Protein AF-A0A2A4PDX3-F1 (afdb_monomer_lite)

Foldseek 3Di:
DDDDDDDDDPDDDPPPPVVVVVVVVVVPPPPDDDDDDDDDDDDDDPDPPPVPPPPVVVVLVVVFDPQPDDDQDPQQVVVVCVVDVVVPCPLVPPAPDEAEEFDDDDQVVRQVLLVCQVVQFAFKDKDFVVCCVVPSDPQDDQQHKYFYAHPVRHGWFIKGWHDKDKDFQLPDDLVLLRNNRDDPSGNVVVSVVVQVVVCVVCVVVVHHDDSRGMMIMIGIHTDTTDPD

pLDDT: mean 73.74, std 28.55, range [22.73, 98.69]

Secondary structure (DSSP, 8-state):
-----------SSTTHHHHHHHHHHHTTS-SS----------------------HHHHHHHSTTS--TTPPPPHHHHHHHHHHHHTTTHHHHTT----EEE-SSSSHHHHHHHHHHHHTT---EEEEEHHHHHTTSS-PPPTT-EEEEE-TT--EEEEEEEEEEEEEEGGG--HHHHHHH--TTS-HHHHHHHHHHHHHHHHHHTT----TT-EEEEEEEEEEEE---

Structure (mmCIF, N/CA/C/O backbone):
data_AF-A0A2A4PDX3-F1
#
_entry.id   AF-A0A2A4PDX3-F1
#
loop_
_atom_site.group_PDB
_atom_site.id
_atom_site.type_symbol
_atom_site.label_atom_id
_atom_site.label_alt_id
_atom_site.label_comp_id
_atom_site.label_asym_id
_atom_site.label_entity_id
_atom_site.label_seq_id
_atom_site.pdbx_PDB_ins_code
_atom_site.Cartn_x
_atom_site.Cartn_y
_atom_site.Cartn_z
_atom_site.occupancy
_atom_site.B_iso_or_equiv
_atom_site.auth_seq_id
_atom_site.auth_comp_id
_atom_site.auth_asym_id
_atom_site.auth_atom_id
_atom_site.pdbx_PDB_model_num
ATOM 1 N N . MET A 1 1 ? 28.106 10.596 -27.003 1.00 26.7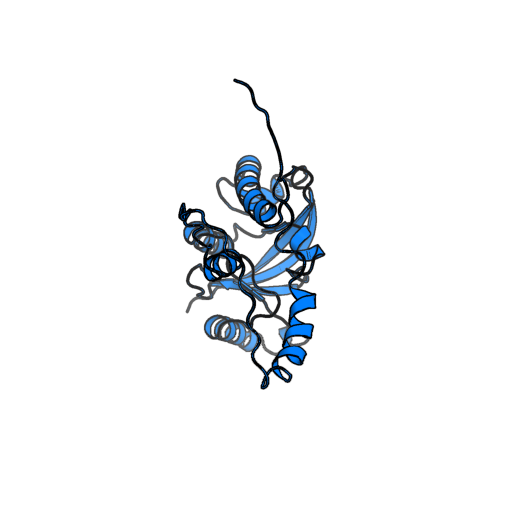5 1 MET A N 1
ATOM 2 C CA . MET A 1 1 ? 28.535 9.240 -27.418 1.00 26.75 1 MET A CA 1
ATOM 3 C C . MET A 1 1 ? 29.548 8.723 -26.410 1.00 26.75 1 MET A C 1
ATOM 5 O O . MET A 1 1 ? 30.316 9.535 -25.918 1.00 26.75 1 MET A O 1
ATOM 9 N N . SER A 1 2 ? 29.587 7.402 -26.217 1.00 25.27 2 SER A N 1
ATOM 10 C CA . SER A 1 2 ? 30.590 6.631 -25.459 1.00 25.27 2 SER A CA 1
ATOM 11 C C . SER A 1 2 ? 30.608 6.755 -23.927 1.00 25.27 2 SER A C 1
ATOM 13 O O . SER A 1 2 ? 30.316 7.802 -23.358 1.00 25.27 2 SER A O 1
ATOM 15 N N . ALA A 1 3 ? 30.959 5.631 -23.297 1.00 25.83 3 ALA A N 1
ATOM 16 C CA . ALA A 1 3 ? 31.022 5.366 -21.857 1.00 25.83 3 ALA A CA 1
ATOM 17 C C . ALA A 1 3 ? 32.437 4.873 -21.446 1.00 25.83 3 ALA A C 1
ATOM 19 O O . ALA A 1 3 ? 33.366 5.012 -22.244 1.00 25.83 3 ALA A O 1
ATOM 20 N N . CYS A 1 4 ? 32.553 4.245 -20.257 1.00 22.73 4 CYS A N 1
ATOM 21 C CA . CYS A 1 4 ? 33.770 3.709 -19.595 1.00 22.73 4 CYS A CA 1
ATOM 22 C C . CYS A 1 4 ? 34.707 4.799 -19.012 1.00 22.73 4 CYS A C 1
ATOM 24 O O . CYS A 1 4 ? 34.843 5.857 -19.611 1.00 22.73 4 CYS A O 1
ATOM 26 N N . ASN A 1 5 ? 35.419 4.654 -17.882 1.00 25.48 5 ASN A N 1
ATOM 27 C CA . ASN A 1 5 ? 35.577 3.608 -16.840 1.00 25.48 5 ASN A CA 1
ATOM 28 C C . ASN A 1 5 ? 36.147 4.302 -15.557 1.00 25.48 5 ASN A C 1
ATOM 30 O O . ASN A 1 5 ? 36.591 5.441 -15.664 1.00 25.48 5 ASN A O 1
ATOM 34 N N . SER A 1 6 ? 36.227 3.745 -14.335 1.00 25.36 6 SER A N 1
ATOM 35 C CA . SER A 1 6 ? 35.937 2.401 -13.787 1.00 25.36 6 SER A CA 1
ATOM 36 C C . SER A 1 6 ? 35.681 2.469 -12.255 1.00 25.36 6 SER A C 1
ATOM 38 O O . SER A 1 6 ? 35.721 3.545 -11.667 1.00 25.36 6 SER A O 1
ATOM 40 N N . ALA A 1 7 ? 35.461 1.321 -11.599 1.00 23.78 7 ALA A N 1
ATOM 41 C CA . ALA A 1 7 ? 35.336 1.165 -10.139 1.00 23.78 7 ALA A CA 1
ATOM 42 C C . ALA A 1 7 ? 36.603 1.503 -9.310 1.00 23.78 7 ALA A C 1
ATOM 44 O O . ALA A 1 7 ? 37.716 1.276 -9.779 1.00 23.78 7 ALA A O 1
ATOM 45 N N . VAL A 1 8 ? 36.403 1.935 -8.050 1.00 24.11 8 VAL A N 1
ATOM 46 C CA . VAL A 1 8 ? 36.983 1.414 -6.776 1.00 24.11 8 VAL A CA 1
ATOM 47 C C . VAL A 1 8 ? 36.778 2.457 -5.662 1.00 24.11 8 VAL A C 1
ATOM 49 O O . VAL A 1 8 ? 37.475 3.464 -5.640 1.00 24.11 8 VAL A O 1
ATOM 52 N N . PHE A 1 9 ? 35.859 2.192 -4.721 1.00 23.84 9 PHE A N 1
ATOM 53 C CA . PHE A 1 9 ? 35.989 2.548 -3.291 1.00 23.84 9 PHE A CA 1
ATOM 54 C C . PHE A 1 9 ? 34.949 1.790 -2.434 1.00 23.84 9 PHE A C 1
ATOM 56 O O . PHE A 1 9 ? 34.098 2.360 -1.761 1.00 23.84 9 PHE A O 1
ATOM 63 N N . VAL A 1 10 ? 35.014 0.457 -2.479 1.00 27.80 10 VAL A N 1
ATOM 64 C CA . VAL A 1 10 ? 34.351 -0.419 -1.495 1.00 27.80 10 VAL A CA 1
ATOM 65 C C . VAL A 1 10 ? 35.314 -0.616 -0.313 1.00 27.80 10 VAL A C 1
ATOM 67 O O . VAL A 1 10 ? 36.523 -0.608 -0.531 1.00 27.80 10 VAL A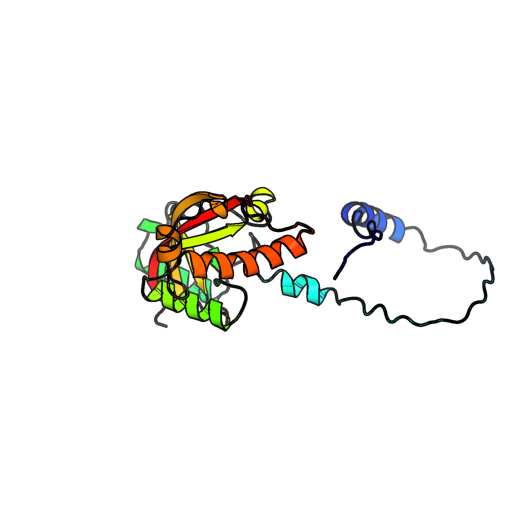 O 1
ATOM 70 N N . LEU A 1 11 ? 34.776 -0.867 0.894 1.00 27.91 11 LEU A N 1
ATOM 71 C CA . LEU A 1 11 ? 35.463 -1.145 2.182 1.00 27.91 11 LEU A CA 1
ATOM 72 C C . LEU A 1 11 ? 35.605 0.026 3.182 1.00 27.91 11 LEU A C 1
ATOM 74 O O . LEU A 1 11 ? 36.688 0.265 3.711 1.00 27.91 11 LEU A O 1
ATOM 78 N N . ALA A 1 12 ? 34.490 0.654 3.573 1.00 27.39 12 ALA A N 1
ATOM 79 C CA . ALA A 1 12 ? 34.400 1.366 4.858 1.00 27.39 12 ALA A CA 1
ATOM 80 C C . ALA A 1 12 ? 32.962 1.396 5.426 1.00 27.39 12 ALA A C 1
ATOM 82 O O . ALA A 1 12 ? 32.293 2.415 5.330 1.00 27.39 12 ALA A O 1
ATOM 83 N N . SER A 1 13 ? 32.487 0.277 6.005 1.00 34.62 13 SER A N 1
ATOM 84 C CA . SER A 1 13 ? 31.372 0.233 6.997 1.00 34.62 13 SER A CA 1
ATOM 85 C C . SER A 1 13 ? 31.057 -1.172 7.541 1.00 34.62 13 SER A C 1
ATOM 87 O O . SER A 1 13 ? 30.507 -1.307 8.633 1.00 34.62 13 SER A O 1
ATOM 89 N N . ARG A 1 14 ? 31.464 -2.251 6.854 1.00 39.53 14 ARG A N 1
ATOM 90 C CA . ARG A 1 14 ? 31.308 -3.635 7.353 1.00 39.53 14 ARG A CA 1
ATOM 91 C C . ARG A 1 14 ? 32.283 -3.972 8.497 1.00 39.53 14 ARG A C 1
ATOM 93 O O . ARG A 1 14 ? 33.202 -4.761 8.292 1.00 39.53 14 ARG A O 1
ATOM 100 N N . LYS A 1 15 ? 32.096 -3.370 9.683 1.00 35.62 15 LYS A N 1
ATOM 101 C CA . LYS A 1 15 ? 32.652 -3.848 10.975 1.00 35.62 15 LYS A CA 1
ATOM 102 C C . LYS A 1 15 ? 32.064 -3.227 12.261 1.00 35.62 15 LYS A C 1
ATOM 104 O O . LYS A 1 15 ? 32.656 -3.368 13.329 1.00 35.62 15 LYS A O 1
ATOM 109 N N . LEU A 1 16 ? 30.908 -2.562 12.194 1.00 40.12 16 LEU A N 1
ATOM 110 C CA . LEU A 1 16 ? 30.339 -1.848 13.349 1.00 40.12 16 LEU A CA 1
ATOM 111 C C . LEU A 1 16 ? 29.726 -2.705 14.491 1.00 40.12 16 LEU A C 1
ATOM 113 O O . LEU A 1 16 ? 29.778 -2.226 15.622 1.00 40.12 16 LEU A O 1
ATOM 117 N N . PRO A 1 17 ? 29.248 -3.959 14.305 1.00 35.09 17 PRO A N 1
ATOM 118 C CA . PRO A 1 17 ? 28.722 -4.748 15.433 1.00 35.09 17 PRO A CA 1
ATOM 119 C C . PRO A 1 17 ? 29.788 -5.324 16.384 1.00 35.09 17 PRO A C 1
ATOM 121 O O . PRO A 1 17 ? 29.524 -5.491 17.573 1.00 35.09 17 PRO A O 1
ATOM 124 N N . GLU A 1 18 ? 30.995 -5.640 15.898 1.00 34.47 18 GLU A N 1
ATOM 125 C CA . GLU A 1 18 ? 32.028 -6.308 16.719 1.00 34.47 18 GLU A CA 1
ATOM 126 C C . GLU A 1 18 ? 32.894 -5.341 17.536 1.00 34.47 18 GLU A C 1
ATOM 128 O O . GLU A 1 18 ? 33.383 -5.709 18.604 1.00 34.47 18 GLU A O 1
ATOM 133 N N . MET A 1 19 ? 33.062 -4.091 17.092 1.00 37.59 19 MET A N 1
ATOM 134 C CA . MET A 1 19 ? 33.896 -3.123 17.817 1.00 37.59 19 MET A CA 1
ATOM 135 C C . MET A 1 19 ? 33.208 -2.594 19.089 1.00 37.59 19 MET A C 1
ATOM 137 O O . MET A 1 19 ? 33.876 -2.308 20.083 1.00 37.59 19 MET A O 1
ATOM 141 N N . ALA A 1 20 ? 31.870 -2.544 19.105 1.00 39.28 20 ALA A N 1
ATOM 142 C CA . ALA A 1 20 ? 31.083 -2.063 20.243 1.00 39.28 20 ALA A CA 1
ATOM 143 C C . ALA A 1 20 ? 31.249 -2.916 21.518 1.00 39.28 20 ALA A C 1
ATOM 145 O O . ALA A 1 20 ? 31.140 -2.388 22.623 1.00 39.28 20 ALA A O 1
ATOM 146 N N . ARG A 1 21 ? 31.584 -4.212 21.395 1.00 36.50 21 ARG A N 1
ATOM 147 C CA . ARG A 1 21 ? 31.885 -5.072 22.557 1.00 36.50 21 ARG A CA 1
ATOM 148 C C . ARG A 1 21 ? 33.308 -4.913 23.099 1.00 36.50 21 ARG A C 1
ATOM 150 O O . ARG A 1 21 ? 33.519 -5.209 24.265 1.00 36.50 21 ARG A O 1
ATOM 157 N N . GLN A 1 22 ? 34.264 -4.402 22.318 1.00 38.91 22 GLN A N 1
ATOM 158 C CA . GLN A 1 22 ? 35.636 -4.160 22.801 1.00 38.91 22 GLN A CA 1
ATOM 159 C C . GLN A 1 22 ? 35.841 -2.759 23.402 1.00 38.91 22 GLN A C 1
ATOM 161 O O . GLN A 1 22 ? 36.755 -2.570 24.203 1.00 38.91 22 GLN A O 1
ATOM 166 N N . PHE A 1 23 ? 34.977 -1.786 23.089 1.00 33.91 23 PHE A N 1
ATOM 167 C CA . PHE A 1 23 ? 35.040 -0.450 23.703 1.00 33.91 23 PHE A CA 1
ATOM 168 C C . PHE A 1 23 ? 34.503 -0.386 25.144 1.00 33.91 23 PHE A C 1
ATOM 170 O O . PHE A 1 23 ? 34.904 0.510 25.885 1.00 33.91 23 PHE A O 1
ATOM 177 N N . SER A 1 24 ? 33.684 -1.358 25.570 1.00 36.22 24 SER A N 1
ATOM 178 C CA . SER A 1 24 ? 33.324 -1.558 26.987 1.00 36.22 24 SER A CA 1
ATOM 179 C C . SER A 1 24 ? 34.569 -1.818 27.845 1.00 36.22 24 SER A C 1
ATOM 181 O O . SER A 1 24 ? 34.794 -1.154 28.856 1.00 36.22 24 SER A O 1
ATOM 183 N N . ASP A 1 25 ? 35.431 -2.732 27.397 1.00 37.44 25 ASP A N 1
ATOM 184 C CA . ASP A 1 25 ? 36.497 -3.279 28.244 1.00 37.44 25 ASP A CA 1
ATOM 185 C C . ASP A 1 25 ? 37.792 -2.447 28.200 1.00 37.44 25 ASP A C 1
ATOM 187 O O . ASP A 1 25 ? 38.601 -2.485 29.132 1.00 37.44 25 ASP A O 1
ATOM 191 N N . LEU A 1 26 ? 37.988 -1.629 27.158 1.00 37.28 26 LEU A N 1
ATOM 192 C CA . LEU A 1 26 ? 39.164 -0.756 27.059 1.00 37.28 26 LEU A CA 1
ATOM 193 C C . LEU A 1 26 ? 39.035 0.533 27.891 1.00 37.28 26 LEU A C 1
ATOM 195 O O . LEU A 1 26 ? 40.049 1.107 28.296 1.00 37.28 26 LEU A O 1
ATOM 199 N N . CYS A 1 27 ? 37.811 0.973 28.202 1.00 34.81 27 CYS A N 1
ATOM 200 C CA . CYS A 1 27 ? 37.583 2.211 28.953 1.00 34.81 27 CYS A CA 1
ATOM 201 C C . CYS A 1 27 ? 37.907 2.083 30.459 1.00 34.81 27 CYS A C 1
ATOM 203 O O . CYS A 1 27 ? 38.071 3.094 31.143 1.00 34.81 27 CYS A O 1
ATOM 205 N N . CYS A 1 28 ? 38.073 0.857 30.972 1.00 37.34 28 CYS A N 1
ATOM 206 C CA . CYS A 1 28 ? 38.421 0.583 32.371 1.00 37.34 28 CYS A CA 1
ATOM 207 C C . CYS A 1 28 ? 39.933 0.483 32.666 1.00 37.34 28 CYS A C 1
ATOM 209 O O . CYS A 1 28 ? 40.293 0.350 33.834 1.00 37.34 28 CYS A O 1
ATOM 211 N N . THR A 1 29 ? 40.827 0.563 31.665 1.00 41.19 29 THR A N 1
ATOM 212 C CA . THR A 1 29 ? 42.258 0.209 31.868 1.00 41.19 29 THR A CA 1
ATOM 213 C C . THR A 1 29 ? 43.280 1.250 31.380 1.00 41.19 29 THR A C 1
ATOM 215 O O . THR A 1 29 ? 44.467 0.948 31.276 1.00 41.19 29 THR A O 1
ATOM 218 N N . LEU A 1 30 ? 42.876 2.501 31.126 1.00 33.75 30 LEU A N 1
ATOM 219 C CA . LEU A 1 30 ? 43.798 3.586 30.737 1.00 33.75 30 LEU A CA 1
ATOM 220 C C . LEU A 1 30 ? 43.683 4.838 31.619 1.00 33.75 30 LEU A C 1
ATOM 222 O O . LEU A 1 30 ? 43.621 5.966 31.139 1.00 33.75 30 LEU A O 1
ATOM 226 N N . HIS A 1 31 ? 43.756 4.633 32.937 1.00 38.03 31 HIS A N 1
ATOM 227 C CA . HIS A 1 31 ? 44.027 5.703 33.906 1.00 38.03 31 HIS A CA 1
ATOM 228 C C . HIS A 1 31 ? 45.470 5.659 34.450 1.00 38.03 31 HIS A C 1
ATOM 230 O O . HIS A 1 31 ? 45.716 5.955 35.618 1.00 38.03 31 HIS A O 1
ATOM 236 N N . SER A 1 32 ? 46.457 5.286 33.618 1.00 37.88 32 SER A N 1
ATOM 237 C CA . SER A 1 32 ? 47.867 5.543 33.944 1.00 37.88 32 SER A CA 1
ATOM 238 C C . SER A 1 32 ? 48.801 5.592 32.723 1.00 37.88 32 SER A C 1
ATOM 240 O O . SER A 1 32 ? 48.705 4.756 31.831 1.00 37.88 32 SER A O 1
ATOM 242 N N . ARG A 1 33 ? 49.783 6.504 32.818 1.00 32.75 33 ARG A N 1
ATOM 243 C CA . ARG A 1 33 ? 51.080 6.572 32.106 1.00 32.75 33 ARG A CA 1
ATOM 244 C C . ARG A 1 33 ? 51.114 7.189 30.699 1.00 32.75 33 ARG A C 1
ATOM 246 O O . ARG A 1 33 ? 50.638 6.654 29.709 1.00 32.75 33 ARG A O 1
ATOM 253 N N . GLN A 1 34 ? 51.818 8.320 30.661 1.00 38.16 34 GLN A N 1
ATOM 254 C CA . GLN A 1 34 ? 52.336 9.012 29.483 1.00 38.16 34 GLN A CA 1
ATOM 255 C C . GLN A 1 34 ? 53.308 8.119 28.695 1.00 38.16 34 GLN A C 1
ATOM 257 O O . GLN A 1 34 ? 54.122 7.436 29.313 1.00 38.16 34 GLN A O 1
ATOM 262 N N . PHE A 1 35 ? 53.361 8.267 27.368 1.00 29.84 35 PHE A N 1
ATOM 263 C CA . PHE A 1 35 ? 54.633 8.197 26.636 1.00 29.84 35 PHE A CA 1
ATOM 264 C C . PHE A 1 35 ? 54.569 9.018 25.340 1.00 29.84 35 PHE A C 1
ATOM 266 O O . PHE A 1 35 ? 53.567 8.993 24.630 1.00 29.84 35 PHE A O 1
ATOM 273 N N . GLN A 1 36 ? 55.627 9.776 25.041 1.00 36.50 36 GLN A N 1
ATOM 274 C CA . GLN A 1 36 ? 55.748 10.529 23.787 1.00 36.50 36 GLN A CA 1
ATOM 275 C C . GLN A 1 36 ? 56.338 9.645 22.689 1.00 36.50 36 GLN A C 1
ATOM 277 O O . GLN A 1 36 ? 57.335 8.972 22.940 1.00 36.50 36 GLN A O 1
ATOM 282 N N . LEU A 1 37 ? 55.863 9.789 21.449 1.00 32.78 37 LEU A N 1
ATOM 283 C CA . LEU A 1 37 ? 56.702 9.580 20.267 1.00 32.78 37 LEU A CA 1
ATOM 284 C C . LEU A 1 37 ? 56.415 10.650 19.208 1.00 32.78 37 LEU A C 1
ATOM 286 O O . LEU A 1 37 ? 55.271 10.905 18.843 1.00 32.78 37 LEU A O 1
ATOM 290 N N . LYS A 1 38 ? 57.489 11.289 18.736 1.00 33.09 38 LYS A N 1
ATOM 291 C CA . LYS A 1 38 ? 57.475 12.255 17.634 1.00 33.09 38 LYS A CA 1
ATOM 292 C C . LYS A 1 38 ? 57.663 11.511 16.314 1.00 33.09 38 LYS A C 1
ATOM 294 O O . LYS A 1 38 ? 58.676 10.835 16.163 1.00 33.09 38 LYS A O 1
ATOM 299 N N . THR A 1 39 ? 56.822 11.781 15.324 1.00 33.47 39 THR A N 1
ATOM 300 C CA . THR A 1 39 ? 57.222 11.742 13.909 1.00 33.47 39 THR A CA 1
ATOM 301 C C . THR A 1 39 ? 56.574 12.909 13.173 1.00 33.47 39 THR A C 1
ATOM 303 O O . THR A 1 39 ? 55.382 13.174 13.296 1.00 33.47 39 THR A O 1
ATOM 306 N N . THR A 1 40 ? 57.390 13.659 12.440 1.00 30.91 40 THR A N 1
ATOM 307 C CA . THR A 1 40 ? 56.969 14.810 11.636 1.00 30.91 40 THR A CA 1
ATOM 308 C C . THR A 1 40 ? 56.682 14.368 10.208 1.00 30.91 40 THR A C 1
ATOM 310 O O . THR A 1 40 ? 57.566 13.804 9.565 1.00 30.91 40 THR A O 1
ATOM 313 N N . CYS A 1 41 ? 55.505 14.695 9.676 1.00 26.69 41 CYS A N 1
ATOM 314 C CA . CYS A 1 41 ? 55.250 14.663 8.238 1.00 26.69 41 CYS A CA 1
ATOM 315 C C . CYS A 1 41 ? 54.593 15.985 7.824 1.00 26.69 41 CYS A C 1
ATOM 317 O O . CYS A 1 41 ? 53.560 16.368 8.368 1.00 26.69 41 CYS A O 1
ATOM 319 N N . THR A 1 42 ? 55.238 16.715 6.917 1.00 35.16 42 THR A N 1
ATOM 320 C CA . THR A 1 42 ? 54.872 18.083 6.536 1.00 35.16 42 THR A CA 1
ATOM 321 C C . THR A 1 42 ? 54.284 18.124 5.130 1.00 35.16 42 THR A C 1
ATOM 323 O O . THR A 1 42 ? 55.038 18.175 4.160 1.00 35.16 42 THR A O 1
ATOM 326 N N . LEU A 1 43 ? 52.956 18.178 5.019 1.00 32.34 43 LEU A N 1
ATOM 327 C CA . LEU A 1 43 ? 52.250 18.687 3.838 1.00 32.34 43 LEU A CA 1
ATOM 328 C C . LEU A 1 43 ? 51.017 19.487 4.288 1.00 32.34 43 LEU A C 1
ATOM 330 O O . LEU A 1 43 ? 50.300 19.074 5.198 1.00 32.34 43 LEU A O 1
ATOM 334 N N . SER A 1 44 ? 50.805 20.654 3.675 1.00 31.30 44 SER A N 1
ATOM 335 C CA . SER A 1 44 ? 49.710 21.573 4.019 1.00 31.30 44 SER A CA 1
ATOM 336 C C . SER A 1 44 ? 48.328 21.028 3.627 1.00 31.30 44 SER A C 1
ATOM 338 O O . SER A 1 44 ? 48.216 20.262 2.668 1.00 31.30 44 SER A O 1
ATOM 340 N N . PRO A 1 45 ? 47.253 21.442 4.326 1.00 32.72 45 PRO A N 1
ATOM 341 C CA . PRO A 1 45 ? 45.935 20.850 4.155 1.00 32.72 45 PRO A CA 1
ATOM 342 C C . PRO A 1 45 ? 45.194 21.421 2.941 1.00 32.72 45 PRO A C 1
ATOM 344 O O . PRO A 1 45 ? 44.707 22.552 2.977 1.00 32.72 45 PRO A O 1
ATOM 347 N N . ILE A 1 46 ? 44.986 20.599 1.912 1.00 28.27 46 ILE A N 1
ATOM 348 C CA . ILE A 1 46 ? 43.824 20.783 1.036 1.00 28.27 46 ILE A CA 1
ATOM 349 C C . ILE A 1 46 ? 42.620 20.254 1.815 1.00 28.27 46 ILE A C 1
ATOM 351 O O . ILE A 1 46 ? 42.401 19.047 1.905 1.00 28.27 46 ILE A O 1
ATOM 355 N N . ARG A 1 47 ? 41.854 21.168 2.420 1.00 28.78 47 ARG A N 1
ATOM 356 C CA . ARG A 1 47 ? 40.551 20.843 3.003 1.00 28.78 47 ARG A CA 1
ATOM 357 C C . ARG A 1 47 ? 39.573 20.527 1.874 1.00 28.78 47 ARG A C 1
ATOM 359 O O . ARG A 1 47 ? 38.862 21.413 1.410 1.00 28.78 47 ARG A O 1
ATOM 366 N N . PHE A 1 48 ? 39.495 19.262 1.480 1.00 26.70 48 PHE A N 1
ATOM 367 C CA . PHE A 1 48 ? 38.210 18.749 1.030 1.00 26.70 48 PHE A CA 1
ATOM 368 C C . PHE A 1 48 ? 37.316 18.689 2.263 1.00 26.70 48 PHE A C 1
ATOM 370 O O . PHE A 1 48 ? 37.572 17.914 3.186 1.00 26.70 48 PHE A O 1
ATOM 377 N N . ALA A 1 49 ? 36.302 19.552 2.292 1.00 28.38 49 ALA A N 1
ATOM 378 C CA . ALA A 1 49 ? 35.147 19.327 3.137 1.00 28.38 49 ALA A CA 1
ATOM 379 C C . ALA A 1 49 ? 34.478 18.053 2.612 1.00 28.38 49 ALA A C 1
ATOM 381 O O . ALA A 1 49 ? 33.713 18.075 1.652 1.00 28.38 49 ALA A O 1
ATOM 382 N N . CYS A 1 50 ? 34.855 16.917 3.196 1.00 29.02 50 CYS A N 1
ATOM 383 C CA . CYS A 1 50 ? 33.955 15.786 3.239 1.00 29.02 50 CYS A CA 1
ATOM 384 C C . CYS A 1 50 ? 32.868 16.221 4.217 1.00 29.02 50 CYS A C 1
ATOM 386 O O . CYS A 1 50 ? 33.036 16.069 5.429 1.00 29.02 50 CYS A O 1
ATOM 388 N N . ASP A 1 51 ? 31.833 16.875 3.688 1.00 30.06 51 ASP A N 1
ATOM 389 C CA . ASP A 1 51 ? 30.619 17.149 4.438 1.00 30.06 51 ASP A CA 1
ATOM 390 C C . ASP A 1 51 ? 30.053 15.782 4.799 1.00 30.06 51 ASP A C 1
ATOM 392 O O . ASP A 1 51 ? 29.452 15.084 3.979 1.00 30.06 51 ASP A O 1
ATOM 396 N N . ALA A 1 52 ? 30.371 15.351 6.019 1.00 35.38 52 ALA A N 1
ATOM 397 C CA . ALA A 1 52 ? 29.835 14.138 6.583 1.00 35.38 52 ALA A CA 1
ATOM 398 C C . ALA A 1 52 ? 28.322 14.325 6.598 1.00 35.38 52 ALA A C 1
ATOM 400 O O . ALA A 1 52 ? 27.817 15.158 7.348 1.00 35.38 52 ALA A O 1
ATOM 401 N N . VAL A 1 53 ? 27.632 13.576 5.734 1.00 35.56 53 VAL A N 1
ATOM 402 C CA . VAL A 1 53 ? 26.175 13.460 5.755 1.00 35.56 53 VAL A CA 1
ATOM 403 C C . VAL A 1 53 ? 25.801 13.170 7.200 1.00 35.56 53 VAL A C 1
ATOM 405 O O . VAL A 1 53 ? 26.221 12.144 7.744 1.00 35.56 53 VAL A O 1
ATOM 408 N N . GLU A 1 54 ? 25.125 14.120 7.852 1.00 29.73 54 GLU A N 1
ATOM 409 C CA . GLU A 1 54 ? 24.871 13.996 9.281 1.00 29.73 54 GLU A CA 1
ATOM 410 C C . GLU A 1 54 ? 24.101 12.695 9.536 1.00 29.73 54 GLU A C 1
ATOM 412 O O . GLU A 1 54 ? 23.236 12.324 8.738 1.00 29.73 54 GLU A O 1
ATOM 417 N N . PRO A 1 55 ? 24.361 11.982 10.646 1.00 35.44 55 PRO A N 1
ATOM 418 C CA . PRO A 1 55 ? 23.685 10.714 10.924 1.00 35.44 55 PRO A CA 1
ATOM 419 C C . PRO A 1 55 ? 22.151 10.844 10.967 1.00 35.44 55 PRO A C 1
ATOM 421 O O . PRO A 1 55 ? 21.449 9.856 10.766 1.00 35.44 55 PRO A O 1
ATOM 424 N N . GLN A 1 56 ? 21.625 12.061 11.147 1.00 32.53 56 GLN A N 1
ATOM 425 C CA . GLN A 1 56 ? 20.200 12.362 11.013 1.00 32.53 56 GLN A CA 1
ATOM 426 C C . GLN A 1 56 ? 19.663 12.125 9.591 1.00 32.53 56 GLN A C 1
ATOM 428 O O . GLN A 1 56 ? 18.551 11.632 9.457 1.00 32.53 56 GLN A O 1
ATOM 433 N N . THR A 1 57 ? 20.429 12.397 8.528 1.00 29.58 57 THR A N 1
ATOM 434 C CA . THR A 1 57 ? 19.965 12.235 7.136 1.00 29.58 57 THR A CA 1
ATOM 435 C C . THR A 1 57 ? 19.704 10.771 6.780 1.00 29.58 57 THR A C 1
ATOM 437 O O . THR A 1 57 ? 18.761 10.473 6.054 1.00 29.58 57 THR A O 1
ATOM 440 N N . VAL A 1 58 ? 20.506 9.845 7.319 1.00 31.67 58 VAL A N 1
ATOM 441 C CA . VAL A 1 58 ? 20.287 8.400 7.137 1.00 31.67 58 VAL A CA 1
ATOM 442 C C . VAL A 1 58 ? 19.039 7.949 7.898 1.00 31.67 58 VAL A C 1
ATOM 444 O O . VAL A 1 58 ? 18.221 7.223 7.346 1.00 31.67 58 VAL A O 1
ATOM 447 N N . ILE A 1 59 ? 18.837 8.440 9.125 1.00 30.27 59 ILE A N 1
ATOM 448 C CA . ILE A 1 59 ? 17.640 8.145 9.931 1.00 30.27 59 ILE A CA 1
ATOM 449 C C . ILE A 1 59 ? 16.368 8.704 9.266 1.00 30.27 59 ILE A C 1
ATOM 451 O O . ILE A 1 59 ? 15.332 8.046 9.267 1.00 30.27 59 ILE A O 1
ATOM 455 N N . GLN A 1 60 ? 16.449 9.878 8.637 1.00 29.36 60 GLN A N 1
ATOM 456 C CA . GLN A 1 60 ? 15.310 10.546 8.002 1.00 29.36 60 GLN A CA 1
ATOM 457 C C . GLN A 1 60 ? 14.848 9.865 6.700 1.00 29.36 60 GLN A C 1
ATOM 459 O O . GLN A 1 60 ? 13.674 9.943 6.352 1.00 29.36 60 GLN A O 1
ATOM 464 N N . ILE A 1 61 ? 15.743 9.162 5.996 1.00 33.62 61 ILE A N 1
ATOM 465 C CA . ILE A 1 61 ? 15.414 8.394 4.778 1.00 33.62 61 ILE A CA 1
ATOM 466 C C . ILE A 1 61 ? 14.824 7.010 5.116 1.00 33.62 61 ILE A C 1
ATOM 468 O O . ILE A 1 61 ? 14.127 6.430 4.290 1.00 33.62 61 ILE A O 1
ATOM 472 N N . VAL A 1 62 ? 15.034 6.505 6.339 1.00 31.86 62 VAL A N 1
ATOM 473 C CA . VAL A 1 62 ? 14.471 5.227 6.828 1.00 31.86 62 VAL A CA 1
ATOM 474 C C . VAL A 1 62 ? 13.113 5.413 7.538 1.00 31.86 62 VAL A C 1
ATOM 476 O O . VAL A 1 62 ? 12.477 4.440 7.916 1.00 31.86 62 VAL A O 1
ATOM 479 N N . GLN A 1 63 ? 12.564 6.635 7.616 1.00 33.34 63 GLN A N 1
ATOM 480 C CA . GLN A 1 63 ? 11.166 6.877 8.042 1.00 33.34 63 GLN A CA 1
ATOM 481 C C . GLN A 1 63 ? 10.102 6.375 7.040 1.00 33.34 63 GLN A C 1
ATOM 483 O O . GLN A 1 63 ? 8.931 6.729 7.142 1.00 33.34 63 GLN A O 1
ATOM 488 N N . LEU A 1 64 ? 10.519 5.616 6.030 1.00 36.88 64 LEU A N 1
ATOM 489 C CA . LEU A 1 64 ? 9.747 5.317 4.831 1.00 36.88 64 LEU A CA 1
ATOM 490 C C . LEU A 1 64 ? 8.826 4.106 5.015 1.00 36.88 64 LEU A C 1
ATOM 492 O O . LEU A 1 64 ? 7.756 4.068 4.418 1.00 36.88 64 LEU A O 1
ATOM 496 N N . HIS A 1 65 ? 9.196 3.184 5.907 1.00 35.94 65 HIS A N 1
ATOM 497 C CA . HIS A 1 65 ? 8.357 2.068 6.325 1.00 35.94 65 HIS A CA 1
ATOM 4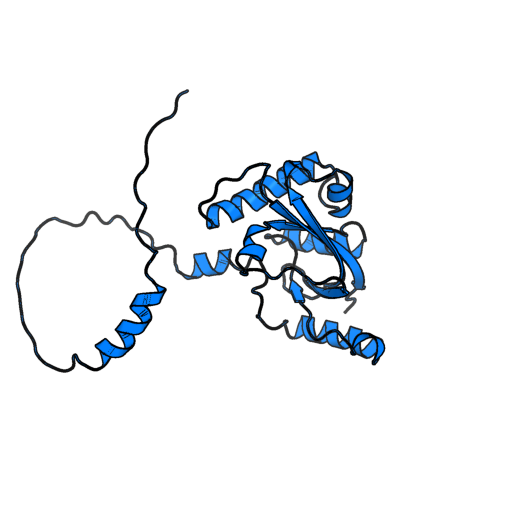98 C C . HIS A 1 65 ? 8.283 2.004 7.844 1.00 35.94 65 HIS A C 1
ATOM 500 O O . HIS A 1 65 ? 9.238 2.325 8.556 1.00 35.94 65 HIS A O 1
ATOM 506 N N . THR A 1 66 ? 7.126 1.584 8.347 1.00 39.56 66 THR A N 1
ATOM 507 C CA . THR A 1 66 ? 6.917 1.287 9.762 1.00 39.56 66 THR A CA 1
ATOM 508 C C . THR A 1 66 ? 7.942 0.272 10.247 1.00 39.56 66 THR A C 1
ATOM 510 O O . THR A 1 66 ? 7.831 -0.914 9.936 1.00 39.56 66 THR A O 1
ATOM 513 N N . PHE A 1 67 ? 8.893 0.727 11.069 1.00 38.59 67 PHE A N 1
ATOM 514 C CA . PHE A 1 67 ? 9.733 -0.159 11.870 1.00 38.59 67 PHE A CA 1
ATOM 515 C C . PHE A 1 67 ? 8.837 -1.170 12.584 1.00 38.59 67 PHE A C 1
ATOM 517 O O . PHE A 1 67 ? 7.963 -0.789 13.369 1.00 38.59 67 PHE A O 1
ATOM 524 N N . ALA A 1 68 ? 9.057 -2.457 12.316 1.00 41.16 68 ALA A N 1
ATOM 525 C CA . ALA A 1 68 ? 8.278 -3.546 12.886 1.00 41.16 68 ALA A CA 1
ATOM 526 C C . ALA A 1 68 ? 8.528 -3.674 14.405 1.00 41.16 68 ALA A C 1
ATOM 528 O O . ALA A 1 68 ? 9.254 -4.557 14.859 1.00 41.16 68 ALA A O 1
ATOM 529 N N . GLY A 1 69 ? 7.906 -2.802 15.202 1.00 46.00 69 GLY A N 1
ATOM 530 C CA . GLY A 1 69 ? 8.060 -2.766 16.656 1.00 46.00 69 GLY A CA 1
ATOM 531 C C . GLY A 1 69 ? 7.811 -1.414 17.330 1.00 46.00 69 GLY A C 1
ATOM 532 O O . GLY A 1 69 ? 7.649 -1.406 18.549 1.00 46.00 69 GLY A O 1
ATOM 533 N N . GLU A 1 70 ? 7.745 -0.297 16.594 1.00 56.12 70 GLU A N 1
ATOM 534 C CA . GLU A 1 70 ? 7.383 0.990 17.207 1.00 56.12 70 GLU A CA 1
ATOM 535 C C . GLU A 1 70 ? 5.889 1.012 17.593 1.00 56.12 70 GLU A C 1
ATOM 537 O O . GLU A 1 70 ? 5.042 0.559 16.815 1.00 56.12 70 GLU A O 1
ATOM 542 N N . PRO A 1 71 ? 5.530 1.498 18.797 1.00 68.31 71 PRO A N 1
ATOM 543 C CA . PRO A 1 71 ? 4.147 1.531 19.246 1.00 68.31 71 PRO A CA 1
ATOM 544 C C . PRO A 1 71 ? 3.326 2.567 18.468 1.00 68.31 71 PRO A C 1
ATOM 546 O O . PRO A 1 71 ? 3.791 3.664 18.162 1.00 68.31 71 PRO A O 1
ATOM 549 N N . MET A 1 72 ? 2.064 2.223 18.210 1.00 83.12 72 MET A N 1
ATOM 550 C CA . MET A 1 72 ? 1.080 3.099 17.572 1.00 83.12 72 MET A CA 1
ATOM 551 C C . MET A 1 72 ? 0.956 4.446 18.311 1.00 83.12 72 MET A C 1
ATOM 553 O O . MET A 1 72 ? 0.979 4.488 19.545 1.00 83.12 72 MET A O 1
ATOM 557 N N . SER A 1 73 ? 0.795 5.551 17.569 1.00 88.62 73 SER A N 1
ATOM 558 C CA . SER A 1 73 ? 0.623 6.882 18.171 1.00 88.62 73 SER A CA 1
ATOM 559 C C . SER A 1 73 ? -0.620 6.939 19.077 1.00 88.62 73 SER A C 1
ATOM 561 O O . SER A 1 73 ? -1.592 6.219 18.821 1.00 88.62 73 SER A O 1
ATOM 563 N N . PRO A 1 74 ? -0.652 7.800 20.115 1.00 91.31 74 PRO A N 1
ATOM 564 C CA . PRO A 1 74 ? -1.815 7.927 20.999 1.00 91.31 74 PRO A CA 1
ATOM 565 C C . PRO A 1 74 ? -3.121 8.221 20.248 1.00 91.31 74 PRO A C 1
ATOM 567 O O . PRO A 1 74 ? -4.183 7.725 20.623 1.00 91.31 74 PRO A O 1
ATOM 570 N N . GLU A 1 75 ? -3.048 8.999 19.169 1.00 92.81 75 GLU A N 1
ATOM 571 C CA . GLU A 1 75 ? -4.169 9.358 18.305 1.00 92.81 75 GLU A CA 1
ATOM 572 C C . GLU A 1 75 ? -4.694 8.144 17.530 1.00 92.81 75 GLU A C 1
ATOM 574 O O . GLU A 1 75 ? -5.903 7.892 17.526 1.00 92.81 75 GLU A O 1
ATOM 579 N N . ALA A 1 76 ? -3.798 7.364 16.916 1.00 92.12 76 ALA A N 1
ATOM 580 C CA . ALA A 1 76 ? -4.160 6.159 16.176 1.00 92.12 76 ALA A CA 1
ATOM 581 C C . ALA A 1 76 ? -4.649 5.038 17.109 1.00 92.12 76 ALA A C 1
ATOM 583 O O . ALA A 1 76 ? -5.668 4.411 16.816 1.00 92.12 76 ALA A O 1
ATOM 584 N N . GLN A 1 77 ? -4.027 4.865 18.282 1.00 91.00 77 GLN A N 1
ATOM 585 C CA . GLN A 1 77 ? -4.485 3.917 19.303 1.00 91.00 77 GLN A CA 1
ATOM 586 C C . GLN A 1 77 ? -5.882 4.294 19.810 1.00 91.00 77 GLN A C 1
ATOM 588 O O . GLN A 1 77 ? -6.773 3.453 19.852 1.00 91.00 77 GLN A O 1
ATOM 593 N N . LYS A 1 78 ? -6.128 5.578 20.102 1.00 92.62 78 LYS A N 1
ATOM 594 C CA . LYS A 1 78 ? -7.455 6.080 20.495 1.00 92.62 78 LYS A CA 1
ATOM 595 C C . LYS A 1 78 ? -8.513 5.863 19.407 1.00 92.62 78 LYS A C 1
ATOM 597 O O . LYS A 1 78 ? -9.676 5.607 19.729 1.00 92.62 78 LYS A O 1
ATOM 602 N N . TYR A 1 79 ? -8.144 5.986 18.130 1.00 93.50 79 TYR A N 1
ATOM 603 C CA . TYR A 1 79 ? -9.039 5.665 17.018 1.00 93.50 79 TYR A CA 1
ATOM 604 C C . TYR A 1 79 ? -9.374 4.166 16.983 1.00 93.50 79 TYR A C 1
ATOM 606 O O . TYR A 1 79 ? -10.552 3.801 16.941 1.00 93.50 79 TYR A O 1
ATOM 614 N N . LEU A 1 80 ? -8.360 3.307 17.082 1.00 90.94 80 LEU A N 1
ATOM 615 C CA . LEU A 1 80 ? -8.520 1.857 17.121 1.00 90.94 80 LEU A CA 1
ATOM 616 C C . LEU A 1 80 ? -9.376 1.403 18.319 1.00 90.94 80 LEU A C 1
ATOM 618 O O . LEU A 1 80 ? -10.338 0.658 18.138 1.00 90.94 80 LEU A O 1
ATOM 622 N N . ASP A 1 81 ? -9.109 1.917 19.520 1.00 90.38 81 ASP A N 1
ATOM 623 C CA . ASP A 1 81 ? -9.871 1.621 20.741 1.00 90.38 81 ASP A CA 1
ATOM 624 C C . ASP A 1 81 ? -11.352 2.013 20.601 1.00 90.38 81 ASP A C 1
ATOM 626 O O . ASP A 1 81 ? -12.249 1.288 21.050 1.00 90.38 81 ASP A O 1
ATOM 630 N N . ARG A 1 82 ? -11.643 3.138 19.928 1.00 91.00 82 ARG A N 1
ATOM 631 C CA . ARG A 1 82 ? -13.019 3.556 19.604 1.00 91.00 82 ARG A CA 1
ATOM 632 C C . ARG A 1 82 ? -13.707 2.535 18.698 1.00 91.00 82 ARG A C 1
ATOM 634 O O . ARG A 1 82 ? -14.860 2.184 18.946 1.00 91.00 82 ARG A O 1
ATOM 641 N N . PHE A 1 83 ? -13.020 2.060 17.662 1.00 89.81 83 PHE A N 1
ATOM 642 C CA . PHE A 1 83 ? -13.568 1.050 16.759 1.00 89.81 83 PHE A CA 1
ATOM 643 C C . PHE A 1 83 ? -13.813 -0.286 17.483 1.00 89.81 83 PHE A C 1
ATOM 645 O O . PHE A 1 83 ? -14.916 -0.832 17.414 1.00 89.81 83 PHE A O 1
ATOM 652 N N . LEU A 1 84 ? -12.822 -0.784 18.230 1.00 87.75 84 LEU A N 1
ATOM 653 C CA . LEU A 1 84 ? -12.898 -2.065 18.939 1.00 87.75 84 LEU A CA 1
ATOM 654 C C . LEU A 1 84 ? -13.983 -2.064 20.028 1.00 87.75 84 LEU A C 1
ATOM 656 O O . LEU A 1 84 ? -14.781 -3.003 20.109 1.00 87.75 84 LEU A O 1
ATOM 660 N N . SER A 1 85 ? -14.079 -0.993 20.823 1.00 85.50 85 SER A N 1
ATOM 661 C CA . SER A 1 85 ? -15.118 -0.860 21.858 1.00 85.50 85 SER A CA 1
ATOM 662 C C . SER A 1 85 ? -16.538 -0.839 21.275 1.00 85.50 85 SER A C 1
ATOM 664 O O . SER A 1 85 ? -17.445 -1.429 21.864 1.00 85.50 85 SER A O 1
ATOM 666 N N . GLY A 1 86 ? -16.727 -0.274 20.077 1.00 78.19 86 GLY A N 1
ATOM 667 C CA . GLY A 1 86 ? -18.000 -0.300 19.347 1.00 78.19 86 GLY A CA 1
ATOM 668 C C . GLY A 1 86 ? -18.426 -1.677 18.809 1.00 78.19 86 GLY A C 1
ATOM 669 O O . GLY A 1 86 ? -19.581 -1.840 18.416 1.00 78.19 86 GLY A O 1
ATOM 670 N N . LYS A 1 87 ? -17.529 -2.674 18.784 1.00 70.62 87 LYS A N 1
ATOM 671 C CA . LYS A 1 87 ? -17.784 -4.029 18.247 1.00 70.62 87 LYS A CA 1
ATOM 672 C C . LYS A 1 87 ? -17.873 -5.121 19.326 1.00 70.62 87 LYS A C 1
ATOM 674 O O . LYS A 1 87 ? -18.277 -6.245 19.025 1.00 70.62 87 LYS A O 1
ATOM 679 N N . GLY A 1 88 ? -17.520 -4.808 20.575 1.00 58.69 88 GLY A N 1
ATOM 680 C CA . GLY A 1 88 ? -17.505 -5.761 21.689 1.00 58.69 88 GLY A CA 1
ATOM 681 C C . GLY A 1 88 ? -16.490 -6.903 21.515 1.00 58.69 88 GLY A C 1
ATOM 682 O O . GLY A 1 88 ? -15.579 -6.847 20.688 1.00 58.69 88 GLY A O 1
ATOM 683 N N . ASN A 1 89 ? -16.648 -7.985 22.284 1.00 52.69 89 ASN A N 1
ATOM 684 C CA . ASN A 1 89 ? -15.683 -9.099 22.318 1.00 52.69 89 ASN A CA 1
ATOM 685 C C . ASN A 1 89 ? -15.547 -9.895 20.999 1.00 52.69 89 ASN A C 1
ATOM 687 O O . ASN A 1 89 ? -14.687 -10.767 20.920 1.00 52.69 89 ASN A O 1
ATOM 691 N N . ALA A 1 90 ? -16.343 -9.606 19.963 1.00 55.81 90 ALA A N 1
ATOM 692 C CA . ALA A 1 90 ? -16.343 -10.351 18.700 1.00 55.81 90 ALA A CA 1
ATOM 693 C C . ALA A 1 90 ? -15.019 -10.263 17.908 1.00 55.81 90 ALA A C 1
ATOM 695 O O . ALA A 1 90 ? -14.691 -11.199 17.187 1.00 55.81 90 ALA A O 1
ATOM 696 N N . LEU A 1 91 ? -14.252 -9.175 18.062 1.00 55.97 91 LEU A N 1
ATOM 697 C CA . LEU A 1 91 ? -12.923 -8.995 17.443 1.00 55.97 91 LEU A CA 1
ATOM 698 C C . LEU A 1 91 ? -11.752 -9.280 18.401 1.00 55.97 91 LEU A C 1
ATOM 700 O O . LEU A 1 91 ? -10.636 -9.545 17.964 1.00 55.97 91 LEU A O 1
ATOM 704 N N . HIS A 1 92 ? -12.000 -9.268 19.712 1.00 51.41 92 HIS A N 1
ATOM 705 C CA . HIS A 1 92 ? -10.955 -9.309 20.743 1.00 51.41 92 HIS A CA 1
ATOM 706 C C . HIS A 1 92 ? -10.310 -10.695 20.948 1.00 51.41 92 HIS A C 1
ATOM 708 O O . HIS A 1 92 ? -9.317 -10.806 21.659 1.00 51.41 92 HIS A O 1
ATOM 714 N N . GLY A 1 93 ? -10.873 -11.765 20.372 1.00 47.28 93 GLY A N 1
ATOM 715 C CA . GLY A 1 93 ? -10.470 -13.145 20.682 1.00 47.28 93 GLY A CA 1
ATOM 716 C C . GLY A 1 93 ? -9.150 -13.623 20.062 1.00 47.28 93 GLY A C 1
ATOM 717 O O . GLY A 1 93 ? -8.552 -14.558 20.589 1.00 47.28 93 GLY A O 1
ATOM 718 N N . HIS A 1 94 ? -8.701 -13.014 18.958 1.00 52.25 94 HIS A N 1
ATOM 719 C CA . HIS A 1 94 ? -7.562 -13.521 18.170 1.00 52.25 94 HIS A CA 1
ATOM 720 C C . HIS A 1 94 ? -6.558 -12.456 17.706 1.00 52.25 94 HIS A C 1
ATOM 722 O O . HIS A 1 94 ? -5.449 -12.807 17.315 1.00 52.25 94 HIS A O 1
ATOM 728 N N . MET A 1 95 ? -6.907 -11.170 17.771 1.00 61.69 95 MET A N 1
ATOM 729 C CA . MET A 1 95 ? -6.065 -10.078 17.280 1.00 61.69 95 MET A CA 1
ATOM 730 C C . MET A 1 95 ? -5.248 -9.455 18.414 1.00 61.69 95 MET A C 1
ATOM 732 O O . MET A 1 95 ? -5.738 -8.601 19.147 1.00 61.69 95 MET A O 1
ATOM 736 N N . THR A 1 96 ? -3.994 -9.887 18.568 1.00 66.00 96 THR A N 1
ATOM 737 C CA . THR A 1 96 ? -3.053 -9.336 19.566 1.00 66.00 96 THR A CA 1
ATOM 738 C C . THR A 1 96 ? -2.147 -8.234 19.012 1.00 66.00 96 THR A C 1
ATOM 740 O O . THR A 1 96 ? -1.332 -7.688 19.754 1.00 66.00 96 THR A O 1
ATOM 743 N N . ARG A 1 97 ? -2.264 -7.914 17.718 1.00 76.81 97 ARG A N 1
ATOM 744 C CA . ARG A 1 97 ? -1.424 -6.948 17.007 1.00 76.81 97 ARG A CA 1
ATOM 745 C C . ARG A 1 97 ? -2.252 -6.140 16.010 1.00 76.81 97 ARG A C 1
ATOM 747 O O . ARG A 1 97 ? -3.163 -6.674 15.381 1.00 76.81 97 ARG A O 1
ATOM 754 N N . PHE A 1 98 ? -1.869 -4.876 15.874 1.00 85.50 98 PHE A N 1
ATOM 755 C CA . PHE A 1 98 ? -2.385 -3.895 14.931 1.00 85.50 98 PHE A CA 1
ATOM 756 C C . PHE A 1 98 ? -1.206 -3.044 14.465 1.00 85.50 98 PHE A C 1
ATOM 758 O O . PHE A 1 98 ? -0.341 -2.727 15.284 1.00 85.50 98 PHE A O 1
ATOM 765 N N . ASP A 1 99 ? -1.195 -2.656 13.195 1.00 89.31 99 ASP A N 1
ATOM 766 C CA . ASP A 1 99 ? -0.164 -1.780 12.630 1.00 89.31 99 ASP A CA 1
ATOM 767 C C . ASP A 1 99 ? -0.770 -0.397 12.300 1.00 89.31 99 ASP A C 1
ATOM 769 O O . ASP A 1 99 ? -1.992 -0.255 12.199 1.00 89.31 99 ASP A O 1
ATOM 773 N N . ALA A 1 100 ? 0.055 0.646 12.166 1.00 92.50 100 ALA A N 1
ATOM 774 C CA . ALA A 1 100 ? -0.400 1.976 11.748 1.00 92.50 100 ALA A CA 1
ATOM 775 C C . ALA A 1 100 ? 0.647 2.678 10.881 1.00 92.50 100 ALA A C 1
ATOM 777 O O . ALA A 1 100 ? 1.763 2.900 11.342 1.00 92.50 100 ALA A O 1
ATOM 778 N N . PHE A 1 101 ? 0.290 3.035 9.647 1.00 92.81 101 PHE A N 1
ATOM 779 C CA . PHE A 1 101 ? 1.214 3.585 8.649 1.00 92.81 101 PHE A CA 1
ATOM 780 C C . PHE A 1 101 ? 0.494 4.506 7.655 1.00 92.81 101 PHE A C 1
ATOM 782 O O . PHE A 1 101 ? -0.725 4.436 7.512 1.00 92.81 101 PHE A O 1
ATOM 789 N N . HIS A 1 102 ? 1.233 5.356 6.940 1.00 93.69 102 HIS A N 1
ATOM 790 C CA . HIS A 1 102 ? 0.738 6.007 5.722 1.00 93.69 102 HIS A CA 1
ATOM 791 C C . HIS A 1 102 ? 1.328 5.319 4.489 1.00 93.69 102 HIS A C 1
ATOM 793 O O . HIS A 1 102 ? 2.417 4.753 4.542 1.00 93.69 102 HIS A O 1
ATOM 799 N N . PHE A 1 103 ? 0.626 5.397 3.362 1.00 93.00 103 PHE A N 1
ATOM 800 C CA . PHE A 1 103 ? 1.185 4.996 2.071 1.00 93.00 103 PHE A CA 1
ATOM 801 C C . PHE A 1 103 ? 2.197 6.038 1.565 1.00 93.00 103 PHE A C 1
ATOM 803 O O . PHE A 1 103 ? 2.142 7.201 1.970 1.00 93.00 103 PHE A O 1
ATOM 810 N N . CYS A 1 104 ? 3.060 5.634 0.627 1.00 90.94 104 CYS A N 1
ATOM 811 C CA . CYS A 1 104 ? 3.988 6.492 -0.125 1.00 90.94 104 CYS A CA 1
ATOM 812 C C . CYS A 1 104 ? 5.007 7.292 0.722 1.00 90.94 104 CYS A C 1
ATOM 814 O O . CYS A 1 104 ? 4.980 7.311 1.949 1.00 90.94 104 CYS A O 1
ATOM 816 N N . ASN A 1 105 ? 5.938 7.972 0.040 1.00 87.38 105 ASN A N 1
ATOM 817 C CA . ASN A 1 105 ? 7.079 8.662 0.661 1.00 87.38 105 ASN A CA 1
ATOM 818 C C . ASN A 1 105 ? 7.123 10.181 0.447 1.00 87.38 105 ASN A C 1
ATOM 820 O O . ASN A 1 105 ? 8.154 10.817 0.670 1.00 87.38 105 ASN A O 1
ATOM 824 N N . ASP A 1 106 ? 5.995 10.768 0.058 1.00 91.75 106 ASP A N 1
ATOM 825 C CA . ASP A 1 106 ? 5.804 12.210 -0.008 1.00 91.75 106 ASP A CA 1
ATOM 826 C C . ASP A 1 106 ? 4.381 12.603 0.409 1.00 91.75 106 ASP A C 1
ATOM 828 O O . ASP A 1 106 ? 3.432 11.821 0.308 1.00 91.75 106 ASP A O 1
ATOM 832 N N . ALA A 1 107 ? 4.236 13.852 0.853 1.00 94.88 107 ALA A N 1
ATOM 833 C CA . ALA A 1 107 ? 2.993 14.369 1.415 1.00 94.88 107 ALA A CA 1
ATOM 834 C C . ALA A 1 107 ? 1.806 14.392 0.442 1.00 94.88 107 ALA A C 1
ATOM 836 O O . ALA A 1 107 ? 0.659 14.364 0.887 1.00 94.88 107 ALA A O 1
ATOM 837 N N . TYR A 1 108 ? 2.056 14.480 -0.868 1.00 96.38 108 TYR A N 1
ATOM 838 C C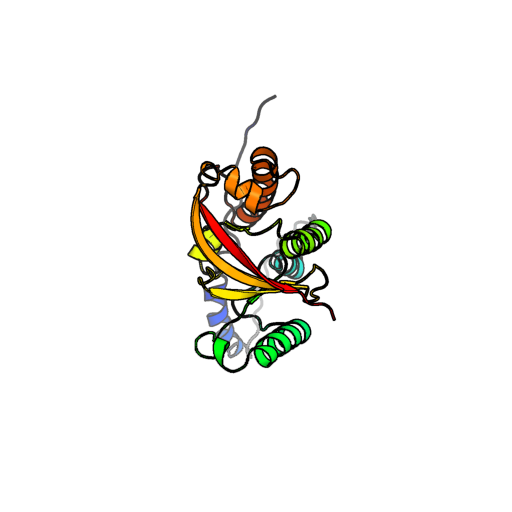A . TYR A 1 108 ? 0.985 14.509 -1.857 1.00 96.38 108 TYR A CA 1
ATOM 839 C C . TYR A 1 108 ? 0.433 13.100 -2.077 1.00 96.38 108 TYR A C 1
ATOM 841 O O . TYR A 1 108 ? -0.771 12.891 -1.924 1.00 96.38 108 TYR A O 1
ATOM 849 N N . ASN A 1 109 ? 1.306 12.133 -2.368 1.00 93.56 109 ASN A N 1
ATOM 850 C CA . ASN A 1 109 ? 0.887 10.763 -2.657 1.00 93.56 109 ASN A CA 1
ATOM 851 C C . ASN A 1 109 ? 0.370 10.035 -1.408 1.00 93.56 109 ASN A C 1
ATOM 853 O O . ASN A 1 109 ? -0.622 9.316 -1.510 1.00 93.56 109 ASN A O 1
ATOM 857 N N . ALA A 1 110 ? 0.941 10.288 -0.223 1.00 93.88 110 ALA A N 1
ATOM 858 C CA . ALA A 1 110 ? 0.429 9.741 1.036 1.00 93.88 110 ALA A CA 1
ATOM 859 C C . ALA A 1 110 ? -1.023 10.174 1.294 1.00 93.88 110 ALA A C 1
ATOM 861 O O . ALA A 1 110 ? -1.910 9.342 1.501 1.00 93.88 110 ALA A O 1
ATOM 862 N N . ASN A 1 111 ? -1.290 11.481 1.195 1.00 97.00 111 ASN A N 1
ATOM 863 C CA . ASN A 1 111 ? -2.627 12.030 1.409 1.00 97.00 111 ASN A CA 1
ATOM 864 C C . ASN A 1 111 ? -3.601 11.605 0.296 1.00 97.00 111 ASN A C 1
ATOM 866 O O . ASN A 1 111 ? -4.759 11.313 0.585 1.00 97.00 111 ASN A O 1
ATOM 870 N N . LEU A 1 112 ? -3.148 11.514 -0.960 1.00 96.38 112 LEU A N 1
ATOM 871 C CA . LEU A 1 112 ? -3.963 11.017 -2.073 1.00 96.38 112 LEU A CA 1
ATOM 872 C C . LEU A 1 112 ? -4.363 9.547 -1.883 1.00 96.38 112 LEU A C 1
ATOM 874 O O . LEU A 1 112 ? -5.532 9.209 -2.069 1.00 96.38 112 LEU A O 1
ATOM 878 N N . CYS A 1 113 ? -3.428 8.681 -1.484 1.00 97.38 113 CYS A N 1
ATOM 879 C CA . CYS A 1 113 ? -3.695 7.259 -1.271 1.00 97.38 113 CYS A CA 1
ATOM 880 C C . CYS A 1 113 ? -4.746 7.020 -0.185 1.00 97.38 113 CYS A C 1
ATOM 882 O O . CYS A 1 113 ? -5.621 6.178 -0.376 1.00 97.38 113 CYS A O 1
ATOM 884 N N . VAL A 1 114 ? -4.737 7.803 0.899 1.00 96.62 114 VAL A N 1
ATOM 885 C CA . VAL A 1 114 ? -5.810 7.777 1.908 1.00 96.62 114 VAL A CA 1
ATOM 886 C C . VAL A 1 114 ? -7.182 8.014 1.273 1.00 96.62 114 VAL A C 1
ATOM 888 O O . VAL A 1 114 ? -8.108 7.237 1.501 1.00 96.62 114 VAL A O 1
ATOM 891 N N . GLU A 1 115 ? -7.333 9.061 0.458 1.00 98.06 115 GLU A N 1
ATOM 892 C CA . GLU A 1 115 ? -8.618 9.373 -0.184 1.00 98.06 115 GLU A CA 1
ATOM 893 C C . GLU A 1 115 ? -9.020 8.305 -1.222 1.00 98.06 115 GLU A C 1
ATOM 895 O O . GLU A 1 115 ? -10.208 8.019 -1.405 1.00 98.06 115 GLU A O 1
ATOM 900 N N . LEU A 1 116 ? -8.049 7.655 -1.877 1.00 98.19 116 LEU A N 1
ATOM 901 C CA . LEU A 1 116 ? -8.300 6.504 -2.752 1.00 98.19 116 LEU A CA 1
ATOM 902 C C . LEU A 1 116 ? -8.785 5.275 -1.966 1.00 98.19 116 LEU A C 1
ATOM 904 O O . LEU A 1 116 ? -9.700 4.600 -2.437 1.00 98.19 116 LEU A O 1
ATOM 908 N N . VAL A 1 117 ? -8.248 5.008 -0.771 1.00 98.25 117 VAL A N 1
ATOM 909 C CA . VAL A 1 117 ? -8.731 3.933 0.119 1.00 98.25 117 VAL A CA 1
ATOM 910 C C . VAL A 1 117 ? -10.132 4.250 0.649 1.00 98.25 117 VAL A C 1
ATOM 912 O O . VAL A 1 117 ? -11.035 3.424 0.532 1.00 98.25 117 VAL A O 1
ATOM 915 N N . ILE A 1 118 ? -10.359 5.468 1.154 1.00 98.19 118 ILE A N 1
ATOM 916 C CA . ILE A 1 118 ? -11.663 5.917 1.679 1.00 98.19 118 ILE A CA 1
ATOM 917 C C . ILE A 1 118 ? -12.754 5.883 0.596 1.00 98.19 118 ILE A C 1
ATOM 919 O O . ILE A 1 118 ? -13.895 5.520 0.880 1.00 98.19 118 ILE A O 1
ATOM 923 N N . SER A 1 119 ? -12.416 6.216 -0.655 1.00 97.81 119 SER A N 1
ATOM 924 C CA . SER A 1 119 ? -13.343 6.125 -1.795 1.00 97.81 119 SER A CA 1
ATOM 925 C C . SER A 1 119 ? -13.478 4.718 -2.399 1.00 97.81 119 SER A C 1
ATOM 927 O O . SER A 1 119 ? -14.219 4.550 -3.369 1.00 97.81 119 SER A O 1
ATOM 929 N N . GLY A 1 120 ? -12.795 3.710 -1.842 1.00 97.44 120 GLY A N 1
ATOM 930 C CA . GLY A 1 120 ? -12.850 2.316 -2.296 1.00 97.44 120 GLY A CA 1
ATOM 931 C C . GLY A 1 120 ? -12.167 2.050 -3.641 1.00 97.44 120 GLY A C 1
ATOM 932 O O . GLY A 1 120 ? -12.460 1.041 -4.277 1.00 97.44 120 GLY A O 1
ATOM 933 N N . LYS A 1 121 ? -11.292 2.957 -4.096 1.00 98.00 121 LYS A N 1
ATOM 934 C CA . LYS A 1 121 ? -10.516 2.823 -5.341 1.00 98.00 121 LYS A CA 1
ATOM 935 C C . LYS A 1 121 ? -9.194 2.094 -5.135 1.00 98.00 121 LYS A C 1
ATOM 937 O O . LYS A 1 121 ? -8.836 1.286 -5.979 1.00 98.00 121 LYS A O 1
ATOM 942 N N . LYS A 1 122 ? -8.481 2.396 -4.043 1.00 98.44 122 LYS A N 1
ATOM 943 C CA . LYS A 1 122 ? -7.272 1.669 -3.641 1.00 98.44 122 LYS A CA 1
ATOM 944 C C . LYS A 1 122 ? -7.667 0.570 -2.656 1.00 98.44 122 LYS A C 1
ATOM 946 O O . LYS A 1 122 ? -8.155 0.850 -1.564 1.00 98.44 122 LYS A O 1
ATOM 951 N N . THR A 1 123 ? -7.482 -0.672 -3.079 1.00 98.69 123 THR A N 1
ATOM 952 C CA . THR A 1 123 ? -7.764 -1.916 -2.344 1.00 98.69 123 THR A CA 1
ATOM 953 C C . THR A 1 123 ? -6.578 -2.886 -2.374 1.00 98.69 123 THR A C 1
ATOM 955 O O . THR A 1 123 ? -6.674 -3.999 -1.856 1.00 98.69 123 THR A O 1
ATOM 958 N N . ALA A 1 124 ? -5.459 -2.474 -2.971 1.00 98.19 124 ALA A N 1
ATOM 959 C CA . ALA A 1 124 ? -4.199 -3.198 -2.968 1.00 98.19 124 ALA A CA 1
ATOM 960 C C . ALA A 1 124 ? -3.000 -2.256 -2.772 1.00 98.19 124 ALA A C 1
ATOM 962 O O . ALA A 1 124 ? -3.103 -1.044 -2.983 1.00 98.19 124 ALA A O 1
ATOM 963 N N . THR A 1 125 ? -1.882 -2.838 -2.347 1.00 98.00 125 THR A N 1
ATOM 964 C CA . THR A 1 125 ? -0.556 -2.218 -2.222 1.00 98.00 125 THR A CA 1
ATOM 965 C C . THR A 1 125 ? 0.523 -3.276 -2.464 1.00 98.00 125 THR A C 1
ATOM 967 O O . THR A 1 125 ? 0.240 -4.477 -2.402 1.00 98.00 125 THR A O 1
ATOM 970 N N . CYS A 1 126 ? 1.761 -2.870 -2.732 1.00 97.31 126 CYS A N 1
ATOM 971 C CA . CYS A 1 126 ? 2.884 -3.799 -2.822 1.00 97.31 126 CYS A CA 1
ATOM 972 C C . CYS A 1 126 ? 4.187 -3.224 -2.251 1.00 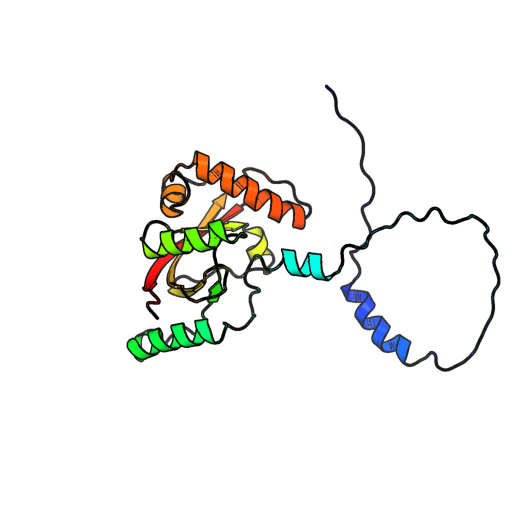97.31 126 CYS A C 1
ATOM 974 O O . CYS A 1 126 ? 4.378 -2.010 -2.205 1.00 97.31 126 CYS A O 1
ATOM 976 N N . GLY A 1 127 ? 5.092 -4.115 -1.844 1.00 95.38 127 GLY A N 1
ATOM 977 C CA . GLY A 1 127 ? 6.430 -3.786 -1.340 1.00 95.38 127 GLY A CA 1
ATOM 978 C C . GLY A 1 127 ? 7.491 -4.738 -1.898 1.00 95.38 127 GLY A C 1
ATOM 979 O O . GLY A 1 127 ? 7.170 -5.837 -2.361 1.00 95.38 127 GLY A O 1
ATOM 980 N N . LEU A 1 128 ? 8.773 -4.351 -1.866 1.00 95.88 128 LEU A N 1
ATOM 981 C CA . LEU A 1 128 ? 9.861 -5.248 -2.280 1.00 95.88 128 LEU A CA 1
ATOM 982 C C . LEU A 1 128 ? 9.944 -6.458 -1.348 1.00 95.88 128 LEU A C 1
ATOM 984 O O . LEU A 1 128 ? 10.218 -6.305 -0.160 1.00 95.88 128 LEU A O 1
ATOM 988 N N . ALA A 1 129 ? 9.861 -7.669 -1.911 1.00 95.88 129 ALA A N 1
ATOM 989 C CA . ALA A 1 129 ? 10.007 -8.930 -1.176 1.00 95.88 129 ALA A CA 1
ATOM 990 C C . ALA A 1 129 ? 11.268 -8.975 -0.293 1.00 95.88 129 ALA A C 1
ATOM 992 O O . ALA A 1 129 ? 11.255 -9.567 0.784 1.00 95.88 129 ALA A O 1
ATOM 993 N N . TYR A 1 130 ? 12.329 -8.283 -0.722 1.00 93.69 130 TYR A N 1
ATOM 994 C CA . TYR A 1 130 ? 13.590 -8.170 0.001 1.00 93.69 130 TYR A CA 1
ATOM 995 C C . TYR A 1 130 ? 13.437 -7.696 1.454 1.00 93.69 130 TYR A C 1
ATOM 997 O O . TYR A 1 130 ? 14.033 -8.320 2.326 1.00 93.69 130 TYR A O 1
ATOM 1005 N N . TRP A 1 131 ? 12.661 -6.637 1.723 1.00 91.44 131 TRP A N 1
ATOM 1006 C CA . TRP A 1 131 ? 12.546 -6.059 3.072 1.00 91.44 131 TRP A CA 1
ATOM 1007 C C . TRP A 1 131 ? 11.926 -7.040 4.067 1.00 91.44 131 TRP A C 1
ATOM 1009 O O . TRP A 1 131 ? 12.390 -7.176 5.203 1.00 91.44 131 TRP A O 1
ATOM 1019 N N . TYR A 1 132 ? 10.928 -7.785 3.597 1.00 89.75 132 TYR A N 1
ATOM 1020 C CA . TYR A 1 132 ? 10.285 -8.863 4.333 1.00 89.75 132 TYR A CA 1
ATOM 1021 C C . TYR A 1 132 ? 11.211 -10.072 4.532 1.00 89.75 132 TYR A C 1
ATOM 1023 O O . TYR A 1 132 ? 11.250 -10.657 5.613 1.00 89.75 132 TYR A O 1
ATOM 1031 N N . ASP A 1 133 ? 11.978 -10.445 3.503 1.00 91.75 133 ASP A N 1
ATOM 1032 C CA . ASP A 1 133 ? 12.873 -11.610 3.531 1.00 91.75 133 ASP A CA 1
ATOM 1033 C C . ASP A 1 133 ? 14.114 -11.384 4.409 1.00 91.75 133 ASP A C 1
ATOM 1035 O O . ASP A 1 133 ? 14.669 -12.340 4.958 1.00 91.75 133 ASP A O 1
ATOM 1039 N N . THR A 1 134 ? 14.545 -10.129 4.583 1.00 90.12 134 THR A N 1
ATOM 1040 C CA . THR A 1 134 ? 15.558 -9.749 5.580 1.00 90.12 134 THR A CA 1
ATOM 1041 C C . THR A 1 134 ? 14.983 -9.519 6.977 1.00 90.12 134 THR A C 1
ATOM 1043 O O . THR A 1 134 ? 15.757 -9.455 7.931 1.00 90.12 134 THR A O 1
ATOM 1046 N N . GLY A 1 135 ? 13.656 -9.429 7.119 1.00 84.06 135 GLY A N 1
ATOM 1047 C CA . GLY A 1 135 ? 12.976 -9.151 8.387 1.00 84.06 135 GLY A CA 1
ATOM 1048 C C . GLY A 1 135 ? 13.095 -7.701 8.867 1.00 84.06 135 GLY A C 1
ATOM 1049 O O . GLY A 1 135 ? 12.889 -7.447 10.052 1.00 84.06 135 GLY A O 1
ATOM 1050 N N . GLU A 1 136 ? 13.435 -6.772 7.968 1.00 84.31 136 GLU A N 1
ATOM 1051 C CA . GLU A 1 136 ? 13.383 -5.323 8.234 1.00 84.31 136 GLU A CA 1
ATOM 1052 C C . GLU A 1 136 ? 11.914 -4.859 8.265 1.00 84.31 136 GLU A C 1
ATOM 1054 O O . GLU A 1 136 ? 11.509 -4.063 9.112 1.00 84.31 136 GLU A O 1
ATOM 1059 N N . GLU A 1 137 ? 11.092 -5.457 7.399 1.00 83.81 137 GLU A N 1
ATOM 1060 C CA . GLU A 1 137 ? 9.633 -5.370 7.415 1.00 83.81 137 GLU A CA 1
ATOM 1061 C C . GLU A 1 137 ? 9.013 -6.725 7.778 1.00 83.81 137 GLU A C 1
ATOM 1063 O O . GLU A 1 137 ? 9.618 -7.788 7.616 1.00 83.81 137 GLU A O 1
ATOM 1068 N N . ARG A 1 138 ? 7.773 -6.705 8.278 1.00 85.25 138 ARG A N 1
ATOM 1069 C CA . ARG A 1 138 ? 6.997 -7.919 8.563 1.00 85.25 138 ARG A CA 1
ATOM 1070 C C . ARG A 1 138 ? 5.905 -8.067 7.515 1.00 85.25 138 ARG A C 1
ATOM 1072 O O . ARG A 1 138 ? 5.143 -7.135 7.302 1.00 85.25 138 ARG A O 1
ATOM 1079 N N . ILE A 1 139 ? 5.785 -9.262 6.939 1.00 87.19 139 ILE A N 1
ATOM 1080 C CA . ILE A 1 139 ? 4.666 -9.596 6.049 1.00 87.19 139 ILE A CA 1
ATOM 1081 C C . ILE A 1 139 ? 3.365 -9.485 6.865 1.00 87.19 139 ILE A C 1
ATOM 1083 O O . ILE A 1 139 ? 3.285 -10.139 7.915 1.00 87.19 139 ILE A O 1
ATOM 1087 N N . PRO A 1 140 ? 2.366 -8.692 6.437 1.00 85.94 140 PRO A N 1
ATOM 1088 C CA . PRO A 1 140 ? 1.099 -8.624 7.146 1.00 85.94 140 PRO A CA 1
ATOM 1089 C C . PRO A 1 140 ? 0.385 -9.980 7.115 1.00 85.94 140 PRO A C 1
ATOM 1091 O O . PRO A 1 140 ? 0.548 -10.784 6.199 1.00 85.94 140 PRO A O 1
ATOM 1094 N N . GLU A 1 141 ? -0.401 -10.263 8.148 1.00 88.12 141 GLU A N 1
ATOM 1095 C CA . GLU A 1 141 ? -1.184 -11.499 8.229 1.00 88.12 141 GLU A CA 1
ATOM 1096 C C . GLU A 1 141 ? -2.581 -11.274 7.641 1.00 88.12 141 GLU A C 1
ATOM 1098 O O . GLU A 1 141 ? -3.162 -10.202 7.791 1.00 88.12 141 GLU A O 1
ATOM 1103 N N . VAL A 1 142 ? -3.160 -12.284 6.987 1.00 92.56 142 VAL A N 1
ATOM 1104 C CA . VAL A 1 142 ? -4.558 -12.199 6.532 1.00 92.56 142 VAL A CA 1
ATOM 1105 C C . VAL A 1 142 ? -5.474 -12.071 7.753 1.00 92.56 142 VAL A C 1
ATOM 1107 O O . VAL A 1 142 ? -5.379 -12.852 8.700 1.00 92.56 142 VAL A O 1
ATOM 1110 N N . GLY A 1 143 ? -6.357 -11.074 7.728 1.00 90.56 143 GLY A N 1
ATOM 1111 C CA . GLY A 1 143 ? -7.164 -10.637 8.865 1.00 90.56 143 GLY A CA 1
ATOM 1112 C C . GLY A 1 143 ? -6.496 -9.573 9.743 1.00 90.56 143 GLY A C 1
ATOM 1113 O O . GLY A 1 143 ? -7.143 -9.082 10.666 1.00 90.56 143 GLY A O 1
ATOM 1114 N N . LEU A 1 144 ? -5.237 -9.186 9.487 1.00 90.44 144 LEU A N 1
ATOM 1115 C CA . LEU A 1 144 ? -4.575 -8.109 10.226 1.00 90.44 144 LEU A CA 1
ATOM 1116 C C . LEU A 1 144 ? -5.279 -6.773 9.967 1.00 90.44 144 LEU A C 1
ATOM 1118 O O . LEU A 1 144 ? -5.482 -6.377 8.819 1.00 90.44 144 LEU A O 1
ATOM 1122 N N . LEU A 1 145 ? -5.621 -6.076 11.050 1.00 91.88 145 LEU A N 1
ATOM 1123 C CA . LEU A 1 145 ? -6.181 -4.732 11.021 1.00 91.88 145 LEU A CA 1
ATOM 1124 C C . LEU A 1 145 ? -5.058 -3.691 11.100 1.00 91.88 145 LEU A C 1
ATOM 1126 O O . LEU A 1 145 ? -4.220 -3.747 12.005 1.00 91.88 145 LEU A O 1
ATOM 1130 N N . ALA A 1 146 ? -5.077 -2.722 10.184 1.00 93.50 146 ALA A N 1
ATOM 1131 C CA . ALA A 1 146 ? -4.117 -1.624 10.143 1.00 93.50 146 ALA A CA 1
ATOM 1132 C C . ALA A 1 146 ? -4.810 -0.259 10.046 1.00 93.50 146 ALA A C 1
ATOM 1134 O O . ALA A 1 146 ? -5.758 -0.074 9.277 1.00 93.50 146 ALA A O 1
ATOM 1135 N N . VAL A 1 147 ? -4.334 0.705 10.836 1.00 95.81 147 VAL A N 1
ATOM 1136 C CA . VAL A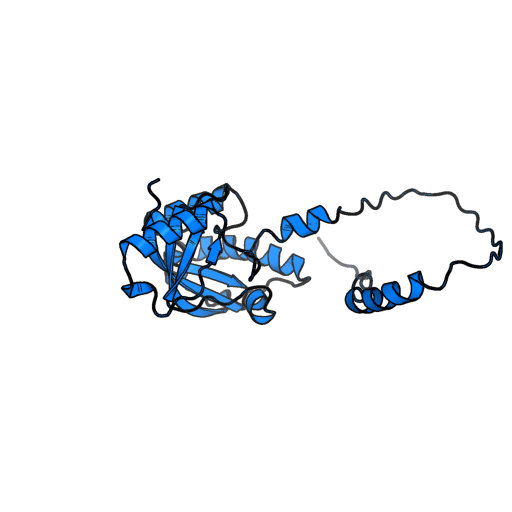 1 147 ? -4.790 2.099 10.793 1.00 95.81 147 VAL A CA 1
ATOM 1137 C C . VAL A 1 147 ? -4.000 2.842 9.722 1.00 95.81 147 VAL A C 1
ATOM 1139 O O . VAL A 1 147 ? -2.785 2.984 9.827 1.00 95.81 147 VAL A O 1
ATOM 1142 N N . ILE A 1 148 ? -4.690 3.369 8.715 1.00 96.62 148 ILE A N 1
ATOM 1143 C CA . ILE A 1 148 ? -4.057 4.200 7.694 1.00 96.62 148 ILE A CA 1
ATOM 1144 C C . ILE A 1 148 ? -4.021 5.652 8.169 1.00 96.62 148 ILE A C 1
ATOM 1146 O O . ILE A 1 148 ? -5.048 6.235 8.543 1.00 96.62 148 ILE A O 1
ATOM 1150 N N . LEU A 1 149 ? -2.821 6.222 8.138 1.00 96.19 149 LEU A N 1
ATOM 1151 C CA . LEU A 1 149 ? -2.499 7.595 8.504 1.00 96.19 149 LEU A CA 1
ATOM 1152 C C . LEU A 1 149 ? -2.414 8.492 7.259 1.00 96.19 149 LEU A C 1
ATOM 1154 O O . LEU A 1 149 ? -2.131 8.017 6.159 1.00 96.19 149 LEU A O 1
ATOM 1158 N N . ASP A 1 150 ? -2.617 9.798 7.434 1.00 95.62 150 ASP A N 1
ATOM 1159 C CA . ASP A 1 150 ? -2.127 10.797 6.476 1.00 95.62 150 ASP A CA 1
ATOM 1160 C C . ASP A 1 150 ? -0.646 11.147 6.732 1.00 95.62 150 ASP A C 1
ATOM 1162 O O . ASP A 1 150 ? -0.033 10.692 7.700 1.00 95.62 150 ASP A O 1
ATOM 1166 N N . TRP A 1 151 ? -0.051 11.982 5.874 1.00 95.25 151 TRP A N 1
ATOM 1167 C CA . TRP A 1 151 ? 1.335 12.442 6.027 1.00 95.25 151 TRP A CA 1
ATOM 1168 C C . TRP A 1 151 ? 1.594 13.160 7.360 1.00 95.25 151 TRP A C 1
ATOM 1170 O O . TRP A 1 151 ? 2.694 13.108 7.912 1.00 95.25 151 TRP A O 1
ATOM 1180 N N . GLN A 1 152 ? 0.573 13.835 7.892 1.00 94.94 152 GLN A N 1
ATOM 1181 C CA . GLN A 1 152 ? 0.612 14.526 9.179 1.00 94.94 152 GLN A CA 1
ATOM 1182 C C . GLN A 1 152 ? 0.436 13.565 10.376 1.00 94.94 152 GLN A C 1
ATOM 1184 O O . GLN A 1 152 ? 0.380 14.031 11.512 1.00 94.94 152 GLN A O 1
ATOM 1189 N N . GLN A 1 153 ? 0.418 12.247 10.138 1.00 93.69 153 GLN A N 1
ATOM 1190 C CA . GLN A 1 153 ? 0.239 11.173 11.122 1.00 93.69 153 GLN A CA 1
ATOM 1191 C C . GLN A 1 153 ? -1.149 11.148 11.788 1.00 93.69 153 GLN A C 1
ATOM 1193 O O . GLN A 1 153 ? -1.336 10.478 12.808 1.00 93.69 153 GLN A O 1
ATOM 1198 N N . ASN A 1 154 ? -2.150 11.831 11.218 1.00 95.38 154 ASN A N 1
ATOM 1199 C CA . ASN A 1 154 ? -3.521 11.721 11.710 1.00 95.38 154 ASN A CA 1
ATOM 1200 C C . ASN A 1 154 ? -4.118 10.382 11.248 1.00 95.38 154 ASN A C 1
ATOM 1202 O O . ASN A 1 154 ? -3.985 10.045 10.071 1.00 95.38 154 ASN A O 1
ATOM 1206 N N . PRO A 1 155 ? -4.830 9.631 12.104 1.00 96.50 155 PRO A N 1
ATOM 1207 C CA . PRO A 1 155 ? -5.547 8.431 11.684 1.00 96.50 155 PRO A CA 1
ATOM 1208 C C . PRO A 1 155 ? -6.755 8.782 10.808 1.00 96.50 155 PRO A C 1
ATOM 1210 O O . PRO A 1 155 ? -7.589 9.607 11.187 1.00 96.50 155 PRO A O 1
ATOM 1213 N N . ARG A 1 156 ? -6.875 8.139 9.642 1.00 97.56 156 ARG A N 1
ATOM 1214 C CA . ARG A 1 156 ? -7.886 8.470 8.622 1.00 97.56 156 ARG A CA 1
ATOM 1215 C C . ARG A 1 156 ? -8.871 7.339 8.341 1.00 97.56 156 ARG A C 1
ATOM 1217 O O . ARG A 1 156 ? -10.056 7.611 8.158 1.00 97.56 156 ARG A O 1
ATOM 1224 N N . CYS A 1 157 ? -8.425 6.086 8.331 1.00 97.44 157 CYS A N 1
ATOM 1225 C CA . CYS A 1 157 ? -9.302 4.920 8.187 1.00 97.44 157 CYS A CA 1
ATOM 1226 C C . CYS A 1 157 ? -8.657 3.643 8.744 1.00 97.44 157 CYS A C 1
ATOM 1228 O O . CYS A 1 157 ? -7.479 3.639 9.098 1.00 97.44 157 CYS A O 1
ATOM 1230 N N . LEU A 1 158 ? -9.442 2.572 8.843 1.00 96.50 158 LEU A N 1
ATOM 1231 C CA . LEU A 1 158 ? -9.003 1.241 9.254 1.00 96.50 158 LEU A CA 1
ATOM 1232 C C . LEU A 1 158 ? -9.207 0.267 8.089 1.00 96.50 158 LEU A C 1
ATOM 1234 O O . LEU A 1 158 ? -10.310 0.199 7.538 1.00 96.50 158 LEU A O 1
ATOM 1238 N N . ILE A 1 159 ? -8.176 -0.502 7.744 1.00 96.44 159 ILE A N 1
ATOM 1239 C CA . ILE A 1 159 ? -8.234 -1.574 6.740 1.00 96.44 159 ILE A CA 1
ATOM 1240 C C . ILE A 1 159 ? -8.009 -2.949 7.376 1.00 96.44 159 ILE A C 1
ATOM 1242 O O . ILE A 1 159 ? -7.439 -3.051 8.459 1.00 96.44 159 ILE A O 1
ATOM 1246 N N . GLU A 1 160 ? -8.431 -4.002 6.679 1.00 94.88 160 GLU A N 1
ATOM 1247 C CA . GLU A 1 160 ? -8.116 -5.405 6.974 1.00 94.88 160 GLU A CA 1
ATOM 1248 C C . GLU A 1 160 ? -7.465 -6.050 5.749 1.00 94.88 160 GLU A C 1
ATOM 1250 O O . GLU A 1 160 ? -8.043 -5.993 4.659 1.00 94.88 160 GLU A O 1
ATOM 1255 N N . PHE A 1 161 ? -6.308 -6.690 5.916 1.00 95.38 161 PHE A N 1
ATOM 1256 C CA . PHE A 1 161 ? -5.656 -7.457 4.850 1.00 95.38 161 PHE A CA 1
ATOM 1257 C C . PHE A 1 161 ? -6.431 -8.746 4.536 1.00 95.38 161 PHE A C 1
ATOM 1259 O O . PHE A 1 161 ? -6.777 -9.502 5.444 1.00 95.38 161 PHE A O 1
ATOM 1266 N N . ILE A 1 162 ? -6.704 -9.017 3.256 1.00 96.88 162 ILE A N 1
ATOM 1267 C CA . ILE A 1 162 ? -7.546 -10.142 2.801 1.00 96.88 162 ILE A CA 1
ATOM 1268 C C . ILE A 1 162 ? -6.794 -11.174 1.947 1.00 96.88 162 ILE A C 1
ATOM 1270 O O . ILE A 1 162 ? -7.170 -12.346 1.967 1.00 96.88 162 ILE A O 1
ATOM 1274 N N . SER A 1 163 ? -5.728 -10.784 1.240 1.00 97.00 163 SER A N 1
ATOM 1275 C CA . SER A 1 163 ? -4.773 -11.713 0.620 1.00 97.00 163 SER A CA 1
ATOM 1276 C C . SER A 1 163 ? -3.355 -11.160 0.688 1.00 97.00 163 SER A C 1
ATOM 1278 O O . SER A 1 163 ? -3.153 -9.945 0.729 1.00 97.00 163 SER A O 1
ATOM 1280 N N . ILE A 1 164 ? -2.393 -12.081 0.701 1.00 97.06 164 ILE A N 1
ATOM 1281 C CA . ILE A 1 164 ? -0.962 -11.810 0.652 1.00 97.06 164 ILE A CA 1
ATOM 1282 C C . ILE A 1 164 ? -0.376 -12.785 -0.363 1.00 97.06 164 ILE A C 1
ATOM 1284 O O . ILE A 1 164 ? -0.413 -13.999 -0.155 1.00 97.06 164 ILE A O 1
ATOM 1288 N N . ASP A 1 165 ? 0.155 -12.249 -1.449 1.00 97.12 165 ASP A N 1
ATOM 1289 C CA . ASP A 1 165 ? 0.664 -12.996 -2.591 1.00 97.12 165 ASP A CA 1
ATOM 1290 C C . ASP A 1 165 ? 2.087 -12.524 -2.937 1.00 97.12 165 ASP A C 1
ATOM 1292 O O . ASP A 1 165 ? 2.598 -11.550 -2.380 1.00 97.12 165 ASP A O 1
ATOM 1296 N N . ARG A 1 166 ? 2.766 -13.219 -3.855 1.00 97.50 166 ARG A N 1
ATOM 1297 C CA . ARG A 1 166 ? 4.063 -12.783 -4.396 1.00 97.50 166 ARG A CA 1
ATOM 1298 C C . ARG A 1 166 ? 4.120 -12.962 -5.903 1.00 97.50 166 ARG A C 1
ATOM 1300 O O . ARG A 1 166 ? 3.657 -13.971 -6.431 1.00 97.50 166 ARG A O 1
ATOM 1307 N N . CYS A 1 167 ? 4.747 -12.013 -6.588 1.00 98.19 167 CYS A N 1
ATOM 1308 C CA . CYS A 1 167 ? 5.068 -12.114 -8.011 1.00 98.19 167 CYS A CA 1
ATOM 1309 C C . CYS A 1 167 ? 6.359 -11.348 -8.328 1.00 98.19 167 CYS A C 1
ATOM 1311 O O . CYS A 1 167 ? 6.908 -10.654 -7.473 1.00 98.19 167 CYS A O 1
ATOM 1313 N N . LYS A 1 168 ? 6.840 -11.431 -9.573 1.00 98.69 168 LYS A N 1
ATOM 1314 C CA . LYS A 1 168 ? 7.862 -10.501 -10.071 1.00 98.69 168 LYS A CA 1
ATOM 1315 C C . LYS A 1 168 ? 7.206 -9.228 -10.591 1.00 98.69 168 LYS A C 1
ATOM 1317 O O . LYS A 1 168 ? 6.073 -9.268 -11.065 1.00 98.69 168 LYS A O 1
ATOM 1322 N N . PHE A 1 169 ? 7.938 -8.121 -10.585 1.00 98.69 169 PHE A N 1
ATOM 1323 C CA . PHE A 1 169 ? 7.488 -6.851 -11.160 1.00 98.69 169 PHE A CA 1
ATOM 1324 C C . PHE A 1 169 ? 7.044 -6.970 -12.640 1.00 98.69 169 PHE A C 1
ATOM 1326 O O . PHE A 1 169 ? 6.049 -6.364 -13.037 1.00 98.69 169 PHE A O 1
ATOM 1333 N N . GLU A 1 170 ? 7.725 -7.793 -13.453 1.00 98.38 170 GLU A N 1
ATOM 1334 C CA . GLU A 1 170 ? 7.337 -8.104 -14.845 1.00 98.38 170 GLU A CA 1
ATOM 1335 C C . GLU A 1 170 ? 5.960 -8.787 -14.958 1.00 98.38 170 GLU A C 1
ATOM 1337 O O . GLU A 1 170 ? 5.253 -8.576 -15.947 1.00 98.38 170 GLU A O 1
ATOM 1342 N N . ASP A 1 171 ? 5.573 -9.552 -13.933 1.00 98.62 171 ASP A N 1
ATOM 1343 C CA . ASP A 1 171 ? 4.377 -10.401 -13.895 1.00 98.62 171 ASP A CA 1
ATOM 1344 C C . ASP A 1 171 ? 3.144 -9.691 -13.286 1.00 98.62 171 ASP A C 1
ATOM 1346 O O . ASP A 1 171 ? 2.049 -10.255 -13.299 1.00 98.62 171 ASP A O 1
ATOM 1350 N N . VAL A 1 172 ? 3.281 -8.454 -12.778 1.00 98.56 172 VAL A N 1
ATOM 1351 C CA . VAL A 1 172 ? 2.145 -7.670 -12.249 1.00 98.56 172 VAL A CA 1
ATOM 1352 C C . VAL A 1 172 ? 1.129 -7.380 -13.355 1.00 98.56 172 VAL A C 1
ATOM 1354 O O . VAL A 1 172 ? 1.483 -6.915 -14.446 1.00 98.56 172 VAL A O 1
ATOM 1357 N N . THR A 1 173 ? -0.145 -7.649 -13.059 1.00 98.56 173 THR A N 1
ATOM 1358 C CA . THR A 1 173 ? -1.245 -7.580 -14.026 1.00 98.56 173 THR A CA 1
ATOM 1359 C C . THR A 1 173 ? -1.939 -6.216 -14.037 1.00 98.56 173 THR A C 1
ATOM 1361 O O . THR A 1 173 ? -1.803 -5.406 -13.116 1.00 98.56 173 THR A O 1
ATOM 1364 N N . ALA A 1 174 ? -2.716 -5.947 -15.090 1.00 98.50 174 ALA A N 1
ATOM 1365 C CA . ALA A 1 174 ? -3.488 -4.709 -15.188 1.00 98.50 174 ALA A CA 1
ATOM 1366 C C . ALA A 1 174 ? -4.605 -4.636 -14.137 1.00 98.50 174 ALA A C 1
ATOM 1368 O O . ALA A 1 174 ? -4.909 -3.557 -13.643 1.00 98.50 174 ALA A O 1
ATOM 1369 N N . GLU A 1 175 ? -5.173 -5.777 -13.749 1.00 98.50 175 GLU A N 1
ATOM 1370 C CA . GLU A 1 175 ? -6.173 -5.880 -12.688 1.00 98.50 175 GLU A CA 1
ATOM 1371 C C . GLU A 1 175 ? -5.584 -5.459 -11.336 1.00 98.50 175 GLU A C 1
ATOM 1373 O O . GLU A 1 175 ? -6.236 -4.731 -10.591 1.00 98.50 175 GLU A O 1
ATOM 1378 N N . PHE A 1 176 ? -4.333 -5.836 -11.044 1.00 98.44 176 PHE A N 1
ATOM 1379 C CA . PHE A 1 176 ? -3.645 -5.386 -9.832 1.00 98.44 176 PHE A CA 1
ATOM 1380 C C . PHE A 1 176 ? -3.371 -3.876 -9.851 1.00 98.44 176 PHE A C 1
ATOM 1382 O O . PHE A 1 176 ? -3.670 -3.190 -8.878 1.00 98.44 176 PHE A O 1
ATOM 1389 N N . ALA A 1 177 ? -2.914 -3.331 -10.984 1.00 97.88 177 ALA A N 1
ATOM 1390 C CA . ALA A 1 177 ? -2.741 -1.885 -11.153 1.00 97.88 177 ALA A CA 1
ATOM 1391 C C . ALA A 1 177 ? -4.057 -1.092 -10.980 1.00 97.88 177 ALA A C 1
ATOM 1393 O O . ALA A 1 177 ? -4.042 0.016 -10.443 1.00 97.88 177 ALA A O 1
ATOM 1394 N N . VAL A 1 178 ? -5.201 -1.663 -11.378 1.00 98.50 178 VAL A N 1
ATOM 1395 C CA . VAL A 1 178 ? -6.530 -1.082 -11.117 1.00 98.50 178 VAL A CA 1
ATOM 1396 C C . VAL A 1 178 ? -6.893 -1.149 -9.628 1.00 98.50 178 VAL A C 1
ATOM 1398 O O . VAL A 1 178 ? -7.418 -0.168 -9.108 1.00 98.50 178 VAL A O 1
ATOM 1401 N N . MET A 1 179 ? -6.586 -2.248 -8.924 1.00 98.38 179 MET A N 1
ATOM 1402 C CA . MET A 1 179 ? -6.804 -2.362 -7.468 1.00 98.38 179 MET A CA 1
ATOM 1403 C C . MET A 1 179 ? -5.894 -1.436 -6.647 1.00 98.38 179 MET A C 1
ATOM 1405 O O . MET A 1 179 ? -6.288 -0.976 -5.580 1.00 98.38 179 MET A O 1
ATOM 1409 N N . GLU A 1 180 ? -4.697 -1.113 -7.135 1.00 97.75 180 GLU A N 1
ATOM 1410 C CA . GLU A 1 180 ? -3.842 -0.077 -6.538 1.00 97.75 180 GLU A CA 1
ATOM 1411 C C . GLU A 1 180 ? -4.451 1.331 -6.681 1.00 97.75 180 GLU A C 1
ATOM 1413 O O . GLU A 1 180 ? -4.138 2.216 -5.886 1.00 97.75 180 GLU A O 1
ATOM 1418 N N . GLY A 1 181 ? -5.349 1.543 -7.651 1.00 96.62 181 GLY A N 1
ATOM 1419 C CA . GLY A 1 181 ? -6.260 2.692 -7.738 1.00 96.62 181 GLY A CA 1
ATOM 1420 C C . GLY A 1 181 ? -5.643 4.041 -8.131 1.00 96.62 181 GLY A C 1
ATOM 1421 O O . GLY A 1 181 ? -6.389 4.990 -8.396 1.00 96.62 181 GLY A O 1
ATOM 1422 N N . GLU A 1 182 ? -4.314 4.130 -8.167 1.00 95.12 182 GLU A N 1
ATOM 1423 C CA . GLU A 1 182 ? -3.532 5.349 -8.385 1.00 95.12 182 GLU A CA 1
ATOM 1424 C C . GLU A 1 182 ? -3.427 5.789 -9.857 1.00 95.12 182 GLU A C 1
ATOM 1426 O O . GLU A 1 182 ? -3.634 5.019 -10.799 1.00 95.12 182 GLU A O 1
ATOM 1431 N N . GLY A 1 183 ? -3.082 7.066 -10.054 1.00 96.00 183 GLY A N 1
ATOM 1432 C CA . GLY A 1 183 ? -2.838 7.645 -11.373 1.00 96.00 183 GLY A CA 1
ATOM 1433 C C . GLY A 1 183 ? -4.041 7.555 -12.314 1.00 96.00 183 GLY A C 1
ATOM 1434 O O . GLY A 1 183 ? -5.141 8.000 -11.986 1.00 96.00 183 GLY A O 1
ATOM 1435 N N . ASP A 1 184 ? -3.812 6.995 -13.503 1.00 97.25 184 ASP A N 1
ATOM 1436 C CA . ASP A 1 184 ? -4.847 6.689 -14.500 1.00 97.25 184 ASP A CA 1
ATOM 1437 C C . ASP A 1 184 ? -5.340 5.227 -14.443 1.00 97.25 184 ASP A C 1
ATOM 1439 O O . ASP A 1 184 ? -6.082 4.798 -15.327 1.00 97.25 184 ASP A O 1
ATOM 1443 N N . GLN A 1 185 ? -4.937 4.471 -13.411 1.00 94.25 185 GLN A N 1
ATOM 1444 C CA . GLN A 1 185 ? -5.235 3.045 -13.205 1.00 94.25 185 GLN A CA 1
ATOM 1445 C C . GLN A 1 185 ? -4.731 2.114 -14.323 1.00 94.25 185 GLN A C 1
ATOM 1447 O O . GLN A 1 185 ? -5.139 0.955 -14.408 1.00 94.25 185 GLN A O 1
ATOM 1452 N N . THR A 1 186 ? -3.816 2.575 -15.184 1.00 98.06 186 THR A N 1
ATOM 1453 C CA . THR A 1 186 ? -3.185 1.716 -16.192 1.00 98.06 186 THR A CA 1
ATOM 1454 C C . THR A 1 186 ? -1.945 1.014 -15.645 1.00 98.06 186 THR A C 1
ATOM 1456 O O . THR A 1 186 ? -1.143 1.586 -14.904 1.00 98.06 186 THR A O 1
ATOM 1459 N N . LEU A 1 187 ? -1.701 -0.214 -16.117 1.00 98.44 187 LEU A N 1
ATOM 1460 C CA . LEU A 1 187 ? -0.456 -0.942 -15.844 1.00 98.44 187 LEU A CA 1
ATOM 1461 C C . LEU A 1 187 ? 0.794 -0.160 -16.286 1.00 98.44 187 LEU A C 1
ATOM 1463 O O . LEU A 1 187 ? 1.854 -0.293 -15.684 1.00 98.44 187 LEU A O 1
ATOM 1467 N N . ASN A 1 188 ? 0.682 0.670 -17.328 1.00 98.62 188 ASN A N 1
ATOM 1468 C CA . ASN A 1 188 ? 1.788 1.504 -17.789 1.00 98.62 188 ASN A CA 1
ATOM 1469 C C . ASN A 1 188 ? 2.121 2.611 -16.777 1.00 98.62 188 ASN A C 1
ATOM 1471 O O . ASN A 1 188 ? 3.295 2.816 -16.474 1.00 98.62 188 ASN A O 1
ATOM 1475 N N . TRP A 1 189 ? 1.119 3.307 -16.231 1.00 98.19 189 TRP A N 1
ATOM 1476 C CA . TRP A 1 189 ? 1.351 4.280 -15.161 1.00 98.19 189 TRP A CA 1
ATOM 1477 C C . TRP A 1 189 ? 1.916 3.595 -13.914 1.00 98.19 189 TRP A C 1
ATOM 1479 O O . TRP A 1 189 ? 2.968 4.010 -13.426 1.00 98.19 189 TRP A O 1
ATOM 1489 N N . TRP A 1 190 ? 1.293 2.488 -13.484 1.00 98.50 190 TRP A N 1
ATOM 1490 C CA . TRP A 1 190 ? 1.730 1.706 -12.322 1.00 98.50 190 TRP A CA 1
ATOM 1491 C C . TRP A 1 190 ? 3.201 1.290 -12.444 1.00 98.50 190 TRP A C 1
ATOM 1493 O O . TRP A 1 190 ? 3.977 1.554 -11.527 1.00 98.50 190 TRP A O 1
ATOM 1503 N N . ARG A 1 191 ? 3.616 0.737 -13.597 1.00 98.44 191 ARG A N 1
ATOM 1504 C CA . ARG A 1 191 ? 5.010 0.318 -13.835 1.00 98.44 191 ARG A CA 1
ATOM 1505 C C . ARG A 1 191 ? 5.981 1.489 -13.755 1.00 98.44 191 ARG A C 1
ATOM 1507 O O . ARG A 1 191 ? 7.026 1.350 -13.134 1.00 98.44 191 ARG A O 1
ATOM 1514 N N . ASN A 1 192 ? 5.657 2.637 -14.348 1.00 98.19 192 ASN A N 1
ATOM 1515 C CA . ASN A 1 192 ? 6.550 3.797 -14.303 1.00 98.19 192 ASN A CA 1
ATOM 1516 C C . ASN A 1 192 ? 6.712 4.330 -12.867 1.00 98.19 192 ASN A C 1
ATOM 1518 O O . ASN A 1 192 ? 7.840 4.528 -12.416 1.00 98.19 192 ASN A O 1
ATOM 1522 N N . ALA A 1 193 ? 5.606 4.488 -12.131 1.00 96.31 193 ALA A N 1
ATOM 1523 C CA . ALA A 1 193 ? 5.622 4.965 -10.748 1.00 96.31 193 ALA A CA 1
ATOM 1524 C C . ALA A 1 193 ? 6.384 4.008 -9.810 1.00 96.31 193 ALA A C 1
ATOM 1526 O O . ALA A 1 193 ? 7.307 4.427 -9.109 1.00 96.31 193 ALA A O 1
ATOM 1527 N N . HIS A 1 194 ? 6.062 2.712 -9.856 1.00 97.12 194 HIS A N 1
ATOM 1528 C CA . HIS A 1 194 ? 6.680 1.702 -8.995 1.00 97.12 194 HIS A CA 1
ATOM 1529 C C . HIS A 1 194 ? 8.142 1.430 -9.358 1.00 97.12 194 HIS A C 1
ATOM 1531 O O . HIS A 1 194 ? 8.957 1.201 -8.467 1.00 97.12 194 HIS A O 1
ATOM 1537 N N . TRP A 1 195 ? 8.525 1.522 -10.636 1.00 98.12 195 TRP A N 1
ATOM 1538 C CA . TRP A 1 195 ? 9.934 1.431 -11.025 1.00 98.12 195 TRP A CA 1
ATOM 1539 C C . TRP A 1 195 ? 10.763 2.569 -10.421 1.00 98.12 195 TRP A C 1
ATOM 1541 O O . TRP A 1 195 ? 11.825 2.316 -9.855 1.00 98.12 195 TRP A O 1
ATOM 1551 N N . ASP A 1 196 ? 10.281 3.814 -10.490 1.00 95.81 196 ASP A N 1
ATOM 1552 C CA . ASP A 1 196 ? 10.974 4.966 -9.901 1.00 95.81 196 ASP A CA 1
ATOM 1553 C C . ASP A 1 196 ? 10.948 4.970 -8.363 1.00 95.81 196 ASP A C 1
ATOM 1555 O O . ASP A 1 196 ? 11.847 5.545 -7.743 1.00 95.81 196 ASP A O 1
ATOM 1559 N N . PHE A 1 197 ? 9.961 4.320 -7.741 1.00 94.06 197 PHE A N 1
ATOM 1560 C CA . PHE A 1 197 ? 9.913 4.074 -6.300 1.00 94.06 197 PHE A CA 1
ATOM 1561 C C . PHE A 1 197 ? 10.934 3.001 -5.880 1.00 94.06 197 PHE A C 1
ATOM 1563 O O . PHE A 1 197 ? 11.931 3.326 -5.230 1.00 94.06 197 PHE A O 1
ATOM 1570 N N . PHE A 1 198 ? 10.784 1.759 -6.349 1.00 95.50 198 PHE A N 1
ATOM 1571 C CA . PHE A 1 198 ? 11.646 0.627 -5.980 1.00 95.50 198 PHE A CA 1
ATOM 1572 C C . PHE A 1 198 ? 13.115 0.812 -6.389 1.00 95.50 198 PHE A C 1
ATOM 1574 O O . PHE A 1 198 ? 14.021 0.316 -5.722 1.00 95.50 198 PHE A O 1
ATOM 1581 N N . LYS A 1 199 ? 13.400 1.588 -7.441 1.00 95.44 199 LYS A N 1
ATOM 1582 C CA . LYS A 1 199 ? 14.770 1.993 -7.794 1.00 95.44 199 LYS A CA 1
ATOM 1583 C C . LYS A 1 199 ? 15.457 2.812 -6.696 1.00 95.44 199 LYS A C 1
ATOM 1585 O O . LYS A 1 199 ? 16.675 2.701 -6.558 1.00 95.44 199 LYS A O 1
ATOM 1590 N N . LYS A 1 200 ? 14.721 3.634 -5.938 1.00 93.38 200 LYS A N 1
ATOM 1591 C CA . LYS A 1 200 ? 15.275 4.407 -4.809 1.00 93.38 200 LYS A CA 1
ATOM 1592 C C . LYS A 1 200 ? 15.592 3.482 -3.637 1.00 93.38 200 LYS A C 1
ATOM 1594 O O . LYS A 1 200 ? 16.679 3.573 -3.081 1.00 93.38 200 LYS A O 1
ATOM 1599 N N . GLU A 1 201 ? 14.698 2.546 -3.330 1.00 91.31 201 GLU A N 1
ATOM 1600 C CA . GLU A 1 201 ? 14.907 1.540 -2.281 1.00 91.31 201 GLU A CA 1
ATOM 1601 C C . GLU A 1 201 ? 16.100 0.633 -2.579 1.00 91.31 201 GLU A C 1
ATOM 1603 O O . GLU A 1 201 ? 17.006 0.480 -1.761 1.00 91.31 201 GLU A O 1
ATOM 1608 N N . LEU A 1 202 ? 16.165 0.090 -3.796 1.00 93.12 202 LEU A N 1
ATOM 1609 C CA . LEU A 1 202 ? 17.279 -0.755 -4.217 1.00 93.12 202 LEU A CA 1
ATOM 1610 C C . LEU A 1 202 ? 18.608 0.011 -4.224 1.00 93.12 202 LEU A C 1
ATOM 1612 O O . LEU A 1 202 ? 19.638 -0.591 -3.931 1.00 93.12 202 LEU A O 1
ATOM 1616 N N . ALA A 1 203 ? 18.604 1.329 -4.457 1.00 93.75 203 ALA A N 1
ATOM 1617 C CA . ALA A 1 203 ? 19.807 2.149 -4.323 1.00 93.75 203 ALA A CA 1
ATOM 1618 C C . ALA A 1 203 ? 20.313 2.241 -2.868 1.00 93.75 203 ALA A C 1
ATOM 1620 O O . ALA A 1 203 ? 21.526 2.197 -2.667 1.00 93.75 203 ALA A O 1
ATOM 1621 N N . ILE A 1 204 ? 19.423 2.291 -1.864 1.00 89.56 204 ILE A N 1
ATOM 1622 C CA . ILE A 1 204 ? 19.794 2.204 -0.431 1.00 89.56 204 ILE A CA 1
ATOM 1623 C C . ILE A 1 204 ? 20.475 0.855 -0.140 1.00 89.56 204 ILE A C 1
ATOM 1625 O O . ILE A 1 204 ? 21.425 0.777 0.634 1.00 89.56 204 ILE A O 1
ATOM 1629 N N . LEU A 1 205 ? 20.026 -0.203 -0.817 1.00 89.25 205 LEU A N 1
ATOM 1630 C CA . LEU A 1 205 ? 20.526 -1.572 -0.679 1.00 89.25 205 LEU A CA 1
ATOM 1631 C C . LEU A 1 205 ? 21.784 -1.888 -1.514 1.00 89.25 205 LEU A C 1
ATOM 1633 O O . LEU A 1 205 ? 22.207 -3.047 -1.554 1.00 89.25 205 LEU A O 1
ATOM 1637 N N . GLU A 1 206 ? 22.360 -0.898 -2.208 1.00 93.94 206 GLU A N 1
ATOM 1638 C CA . GLU A 1 206 ? 23.442 -1.065 -3.199 1.00 93.94 206 GLU A CA 1
ATOM 1639 C C . GLU A 1 206 ? 23.098 -2.080 -4.322 1.00 93.94 206 GLU A C 1
ATOM 1641 O O . GLU A 1 206 ? 23.966 -2.772 -4.863 1.00 93.94 206 GLU A O 1
ATOM 1646 N N . LYS A 1 207 ? 21.812 -2.189 -4.682 1.00 92.44 207 LYS A N 1
ATOM 1647 C CA . LYS A 1 207 ? 21.267 -3.091 -5.710 1.00 92.44 207 LYS A CA 1
ATOM 1648 C C . LYS A 1 207 ? 20.807 -2.324 -6.953 1.00 92.44 207 LYS A C 1
ATOM 1650 O O . LYS A 1 207 ? 20.393 -1.171 -6.895 1.00 92.44 207 LYS A O 1
ATOM 1655 N N . THR A 1 208 ? 20.816 -3.011 -8.092 1.00 95.25 208 THR A N 1
ATOM 1656 C CA . THR A 1 208 ? 20.275 -2.496 -9.359 1.00 95.25 208 THR A CA 1
ATOM 1657 C C . THR A 1 208 ? 18.838 -2.996 -9.551 1.00 95.25 208 THR A C 1
ATOM 1659 O O . THR A 1 208 ? 18.626 -4.203 -9.413 1.00 95.25 208 THR A O 1
ATOM 1662 N N . PRO A 1 209 ? 17.860 -2.136 -9.906 1.00 95.00 209 PRO A N 1
ATOM 1663 C CA . PRO A 1 209 ? 16.510 -2.578 -10.258 1.00 95.00 209 PRO A CA 1
ATOM 1664 C C . PRO A 1 209 ? 16.514 -3.479 -11.493 1.00 95.00 209 PRO A C 1
ATOM 1666 O O . PRO A 1 209 ? 17.266 -3.263 -12.447 1.00 95.00 209 PRO A O 1
ATOM 1669 N N . CYS A 1 210 ? 15.651 -4.490 -11.482 1.00 96.69 210 CYS A N 1
ATOM 1670 C CA . CYS A 1 210 ? 15.403 -5.363 -12.619 1.00 96.69 210 CYS A CA 1
ATOM 1671 C C . CYS A 1 210 ? 13.932 -5.785 -12.628 1.00 96.69 210 CYS A C 1
ATOM 1673 O O . CYS A 1 210 ? 13.308 -5.898 -11.578 1.00 96.69 210 CYS A O 1
ATOM 1675 N N . GLU A 1 211 ? 13.378 -6.075 -13.805 1.00 97.38 211 GLU A N 1
ATOM 1676 C CA . GLU A 1 211 ? 11.961 -6.456 -13.942 1.00 97.38 211 GLU A CA 1
ATOM 1677 C C . GLU A 1 211 ? 11.631 -7.787 -13.229 1.00 97.38 211 GLU A C 1
ATOM 1679 O O . GLU A 1 211 ? 10.475 -8.102 -12.970 1.00 97.38 211 GLU A O 1
ATOM 1684 N N . LYS A 1 212 ? 12.665 -8.542 -12.836 1.00 98.00 212 LYS A N 1
ATOM 1685 C CA . LYS A 1 212 ? 12.575 -9.802 -12.089 1.00 98.00 212 LYS A CA 1
ATOM 1686 C C . LYS A 1 212 ? 12.613 -9.642 -10.571 1.00 98.00 212 LYS A C 1
ATOM 1688 O O . LYS A 1 212 ? 12.635 -10.656 -9.880 1.00 98.00 212 LYS A O 1
ATOM 1693 N N . MET A 1 213 ? 12.662 -8.414 -10.053 1.00 97.31 213 MET A N 1
ATOM 1694 C CA . MET A 1 213 ? 12.561 -8.179 -8.613 1.00 97.31 213 MET A CA 1
ATOM 1695 C C . MET A 1 213 ? 11.211 -8.684 -8.097 1.00 97.31 213 MET A C 1
ATOM 1697 O O . MET A 1 213 ? 10.175 -8.446 -8.722 1.00 97.31 213 MET A O 1
ATOM 1701 N N . GLU A 1 214 ? 11.244 -9.419 -6.990 1.00 98.12 214 GLU A N 1
ATOM 1702 C CA . GLU A 1 214 ? 10.046 -9.976 -6.370 1.00 98.12 214 GLU A CA 1
ATOM 1703 C C . GLU A 1 214 ? 9.366 -8.931 -5.486 1.00 98.12 214 GLU A C 1
ATOM 1705 O O . GLU A 1 214 ? 10.023 -8.163 -4.777 1.00 98.12 214 GLU A O 1
ATOM 1710 N N . LEU A 1 215 ? 8.039 -8.922 -5.540 1.00 98.25 215 LEU A N 1
ATOM 1711 C CA . LEU A 1 215 ? 7.156 -8.070 -4.759 1.00 98.25 215 LEU A CA 1
ATOM 1712 C C . LEU A 1 215 ? 6.287 -8.949 -3.860 1.00 98.25 215 LEU A C 1
ATOM 1714 O O . LEU A 1 215 ? 5.850 -10.025 -4.282 1.00 98.25 215 LEU A O 1
ATOM 1718 N N . VAL A 1 216 ? 5.998 -8.469 -2.654 1.00 97.88 216 VAL A N 1
ATOM 1719 C CA . VAL A 1 216 ? 4.819 -8.908 -1.901 1.00 97.88 216 VAL A CA 1
ATOM 1720 C C . VAL A 1 216 ? 3.649 -8.065 -2.385 1.00 97.88 216 VAL A C 1
ATOM 1722 O O . VAL A 1 216 ? 3.745 -6.840 -2.435 1.00 97.88 216 VAL A O 1
ATOM 1725 N N . LEU A 1 217 ? 2.573 -8.734 -2.788 1.00 98.00 217 LEU A N 1
ATOM 1726 C CA . LEU A 1 217 ? 1.313 -8.110 -3.164 1.00 98.00 217 LEU A CA 1
ATOM 1727 C C . LEU A 1 217 ? 0.335 -8.279 -2.007 1.00 98.00 217 LEU A C 1
ATOM 1729 O O . LEU A 1 217 ? 0.123 -9.392 -1.529 1.00 98.00 217 LEU A O 1
ATOM 1733 N N . GLU A 1 218 ? -0.283 -7.188 -1.583 1.00 97.94 218 GLU A N 1
ATOM 1734 C CA . GLU A 1 218 ? -1.181 -7.166 -0.437 1.00 97.94 218 GLU A CA 1
ATOM 1735 C C . GLU A 1 218 ? -2.525 -6.609 -0.901 1.00 97.94 218 GLU A C 1
ATOM 1737 O O . GLU A 1 218 ? -2.595 -5.499 -1.431 1.00 97.94 218 GLU A O 1
ATOM 1742 N N . THR A 1 219 ? -3.606 -7.366 -0.716 1.00 98.38 219 THR A N 1
ATOM 1743 C CA . THR A 1 219 ? -4.964 -6.851 -0.930 1.00 98.38 219 THR A CA 1
ATOM 1744 C C . THR A 1 219 ? -5.655 -6.645 0.406 1.00 98.38 219 THR A C 1
ATOM 1746 O O . THR A 1 219 ? -5.426 -7.384 1.368 1.00 98.38 219 THR A O 1
ATOM 1749 N N . PHE A 1 220 ? -6.513 -5.635 0.485 1.00 98.06 220 PHE A N 1
ATOM 1750 C CA . PHE A 1 220 ? -7.197 -5.255 1.713 1.00 98.06 220 PHE A CA 1
ATOM 1751 C C . PHE A 1 220 ? -8.597 -4.696 1.449 1.00 98.06 220 PHE A C 1
ATOM 1753 O O . PHE A 1 220 ? -8.958 -4.308 0.337 1.00 98.06 220 PHE A O 1
ATOM 1760 N N . ARG A 1 221 ? -9.402 -4.632 2.511 1.00 97.81 221 ARG A N 1
ATOM 1761 C CA . ARG A 1 221 ? -10.722 -3.991 2.511 1.00 97.81 221 ARG A CA 1
ATOM 1762 C C . ARG A 1 221 ? -10.793 -2.875 3.545 1.00 97.81 221 ARG A C 1
ATOM 1764 O O . ARG A 1 221 ? -10.242 -3.002 4.634 1.00 97.81 221 ARG A O 1
ATOM 1771 N N . LEU A 1 222 ? -11.521 -1.812 3.218 1.00 97.75 222 LEU A N 1
ATOM 1772 C CA . LEU A 1 222 ? -11.885 -0.755 4.160 1.00 97.75 222 LEU A CA 1
ATOM 1773 C C . LEU A 1 222 ? -12.886 -1.292 5.199 1.00 97.75 222 LEU A C 1
ATOM 1775 O O . LEU A 1 222 ? -13.874 -1.935 4.837 1.00 97.75 222 LEU A O 1
ATOM 1779 N N . ILE A 1 223 ? -12.633 -1.013 6.477 1.00 96.19 223 ILE A N 1
ATOM 1780 C CA . ILE A 1 223 ? -13.426 -1.487 7.622 1.00 96.19 223 ILE A CA 1
ATOM 1781 C C . ILE A 1 223 ? -14.151 -0.342 8.331 1.00 96.19 223 ILE A C 1
ATOM 1783 O O . ILE A 1 223 ? -15.306 -0.499 8.733 1.00 96.19 223 ILE A O 1
ATOM 1787 N N . ASP A 1 224 ? -13.478 0.797 8.495 1.00 96.06 224 ASP A N 1
ATOM 1788 C CA . ASP A 1 224 ? -14.003 1.985 9.169 1.00 96.06 224 ASP A CA 1
ATOM 1789 C C . ASP A 1 224 ? -13.318 3.250 8.631 1.00 96.06 224 ASP A C 1
ATOM 1791 O O . ASP A 1 224 ? -12.189 3.190 8.144 1.00 96.06 224 ASP A O 1
ATOM 1795 N N . ILE A 1 225 ? -13.992 4.398 8.718 1.00 97.06 225 ILE A N 1
ATOM 1796 C CA . ILE A 1 225 ? -13.448 5.709 8.340 1.00 97.06 225 ILE A CA 1
ATOM 1797 C C . ILE A 1 225 ? -13.424 6.576 9.595 1.00 97.06 225 ILE A C 1
ATOM 1799 O O . ILE A 1 225 ? -14.433 6.696 10.294 1.00 97.06 225 ILE A O 1
ATOM 1803 N N . ASN A 1 226 ? -12.298 7.232 9.874 1.00 94.69 226 ASN A N 1
ATOM 1804 C CA . ASN A 1 226 ? -12.228 8.158 10.989 1.00 94.69 226 ASN A CA 1
ATOM 1805 C C . ASN A 1 226 ? -12.913 9.489 10.633 1.00 94.69 226 ASN A C 1
ATOM 1807 O O . ASN A 1 226 ? -12.399 10.267 9.834 1.00 94.69 226 ASN A O 1
ATOM 1811 N N . THR A 1 227 ? -14.072 9.750 11.242 1.00 84.69 227 THR A N 1
ATOM 1812 C CA . THR A 1 227 ? -14.873 10.972 11.033 1.00 84.69 227 THR A CA 1
ATOM 1813 C C . THR A 1 227 ? -14.788 11.970 12.199 1.00 84.69 227 THR A C 1
ATOM 1815 O O . THR A 1 227 ? -15.720 12.757 12.382 1.00 84.69 227 THR A O 1
ATOM 1818 N N . LEU A 1 228 ? -13.746 11.881 13.038 1.00 61.44 228 LEU A N 1
ATOM 1819 C CA . LEU A 1 228 ? -13.474 12.797 14.159 1.00 61.44 228 LEU A CA 1
ATOM 1820 C C . LEU A 1 228 ? -12.313 13.740 13.841 1.00 61.44 228 LEU A C 1
ATOM 1822 O O . LEU A 1 228 ? -11.322 13.228 13.275 1.00 61.44 228 LEU A O 1
#

Radius of gyration: 24.13 Å; chains: 1; bounding box: 76×35×61 Å

Sequence (228 aa):
MSACNSAVFVLASRKLPEMARQFSDLCCTLHSRQFQLKTTCTLSPIRFACDAVEPQTVIQIVQLHTFAGEPMSPEAQKYLDRFLSGKGNALHGHMTRFDAFHFCNDAYNANLCVELVISGKKTATCGLAYWYDTGEERIPEVGLLAVILDWQQNPRCLIEFISIDRCKFEDVTAEFAVMEGEGDQTLNWWRNAHWDFFKKELAILEKTPCEKMELVLETFRLIDINTL